Protein AF-A0A937NFL1-F1 (afdb_monomer_lite)

Secondary structure (DSSP, 8-state):
-EEE--TTS--EEEEEGGGHHHHHHHHHHHHHHIIIIIT-HHHHHHHHHHHHHHHHHHHTT-EETTEE----SHHHHTT--HHHHHHHHHTSTTTHHHHHHHHTT---EEEEEE-TTTB-GGGTTSGGGGS-GGGGSHHHHHHHHHHHHHHS-GGG---GGGEEEE-PPPP-HHHHHTT-EEE-SSSSPPEEHHHHS-HHHHHHHHHHHT--EEEEE-S-HHHHHHHHHHHHHHHHHTT-PBPTHHHHTTT-

Foldseek 3Di:
DDQDDDVPDDRADADAPVCLVVVVVVLVVVLVCCQPPVPDVLNQQLVLLLVLLVVVLQVVLQDQVNHRQPVPDPVSVVVDDPVSSLVSSCVDPPSVCSSVCVVVVVTWAFLFKQALVFFDPVCNVVSVVLQPVVCVPPVNQLVLLVQLQVQQPPVLHDDSSQKGKFFDDQPPSLVVQQRHWYDHDPPDDTDRSNVVDVSVVVSVCCRRPRGIITITGRDDPVSSNSSSVSSQVSCVVSVTHTDPVRRVVSVD

Structure (mmCIF, N/CA/C/O backbone):
data_AF-A0A937NFL1-F1
#
_entry.id   AF-A0A937NFL1-F1
#
loop_
_atom_site.group_PDB
_atom_site.id
_atom_site.type_symbol
_atom_site.label_atom_id
_atom_site.label_alt_id
_atom_site.label_comp_id
_atom_site.label_asym_id
_atom_site.label_entity_id
_atom_site.label_seq_id
_atom_site.pdbx_PDB_ins_code
_atom_site.Cartn_x
_atom_site.Cartn_y
_atom_site.Cartn_z
_atom_site.occupancy
_atom_site.B_iso_or_equiv
_atom_site.auth_seq_id
_atom_site.auth_comp_id
_atom_site.auth_asym_id
_atom_site.auth_atom_id
_atom_site.pdbx_PDB_model_num
ATOM 1 N N . MET A 1 1 ? 13.974 -18.083 -26.842 1.00 57.44 1 MET A N 1
ATOM 2 C CA . MET A 1 1 ? 14.921 -17.750 -25.758 1.00 57.44 1 MET A CA 1
ATOM 3 C C . MET A 1 1 ? 16.136 -18.632 -25.927 1.00 57.44 1 MET A C 1
ATOM 5 O O . MET A 1 1 ? 15.964 -19.808 -26.222 1.00 57.44 1 MET A O 1
ATOM 9 N N . SER A 1 2 ? 17.327 -18.068 -25.786 1.00 57.75 2 SER A N 1
ATOM 10 C CA . SER A 1 2 ? 18.598 -18.790 -25.857 1.00 57.75 2 SER A CA 1
ATOM 11 C C . SER A 1 2 ? 19.405 -18.433 -24.617 1.00 57.75 2 SER A C 1
ATOM 13 O O . SER A 1 2 ? 19.413 -17.274 -24.213 1.00 57.75 2 SER A O 1
ATOM 15 N N . ILE A 1 3 ? 20.066 -19.412 -24.007 1.00 62.19 3 ILE A N 1
ATOM 16 C CA . ILE A 1 3 ? 21.056 -19.135 -22.965 1.00 62.19 3 ILE A CA 1
ATOM 17 C C . ILE A 1 3 ? 22.355 -18.832 -23.706 1.00 62.19 3 ILE A C 1
ATOM 19 O O . ILE A 1 3 ? 22.928 -19.725 -24.327 1.00 62.19 3 ILE A O 1
ATOM 23 N N . LEU A 1 4 ? 22.770 -17.567 -23.707 1.00 60.69 4 LEU A N 1
ATOM 24 C CA . LEU A 1 4 ? 24.056 -17.153 -24.259 1.00 60.69 4 LEU A CA 1
ATOM 25 C C . LEU A 1 4 ? 25.011 -16.908 -23.095 1.00 60.69 4 LEU A C 1
ATOM 27 O O . LEU A 1 4 ? 24.766 -16.050 -22.251 1.00 60.69 4 LEU A O 1
ATOM 31 N N . SER A 1 5 ? 26.093 -17.678 -23.043 1.00 59.38 5 SER A N 1
ATOM 32 C CA . SER A 1 5 ? 27.194 -17.449 -22.111 1.00 59.38 5 SER A CA 1
ATOM 33 C C . SER A 1 5 ? 28.195 -16.490 -22.756 1.00 59.38 5 SER A C 1
ATOM 35 O O . SER A 1 5 ? 28.903 -16.882 -23.685 1.00 59.38 5 SER A O 1
ATOM 37 N N . TYR A 1 6 ? 28.255 -15.247 -22.276 1.00 64.69 6 TYR A N 1
ATOM 38 C CA . TYR A 1 6 ? 29.287 -14.286 -22.670 1.00 64.69 6 TYR A CA 1
ATOM 39 C C . TYR A 1 6 ? 30.463 -14.339 -21.678 1.00 64.69 6 TYR A C 1
ATOM 41 O O . TYR A 1 6 ? 30.229 -14.378 -20.467 1.00 64.69 6 TYR A O 1
ATOM 49 N N . PRO A 1 7 ? 31.728 -14.342 -22.140 1.00 58.03 7 PRO A N 1
ATOM 50 C CA . PRO A 1 7 ? 32.885 -14.293 -21.249 1.00 58.03 7 PRO A CA 1
ATOM 51 C C . PRO A 1 7 ? 32.825 -13.062 -20.333 1.00 58.03 7 PRO A C 1
ATOM 53 O O . PRO A 1 7 ? 32.674 -11.942 -20.809 1.00 58.03 7 PRO A O 1
ATOM 56 N N . GLY A 1 8 ? 32.931 -13.265 -19.017 1.00 66.19 8 GLY A N 1
ATOM 57 C CA . GLY A 1 8 ? 32.863 -12.183 -18.023 1.00 66.19 8 GLY A CA 1
ATOM 58 C C . GLY A 1 8 ? 31.450 -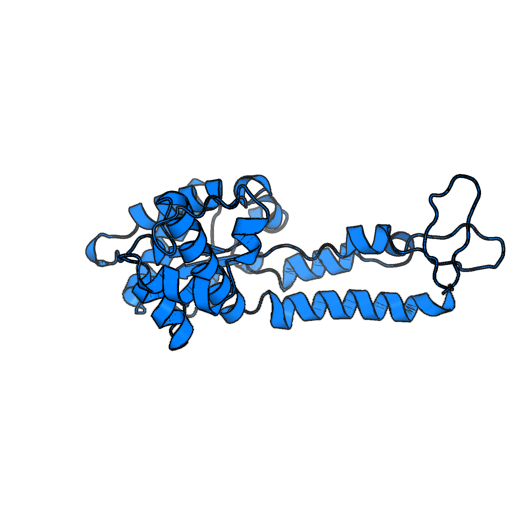11.789 -17.577 1.00 66.19 8 GLY A C 1
ATOM 59 O O . GLY A 1 8 ? 31.317 -10.979 -16.664 1.00 66.19 8 GLY A O 1
ATOM 60 N N . TRP A 1 9 ? 30.407 -12.392 -18.152 1.00 65.50 9 TRP A N 1
ATOM 61 C CA . TRP A 1 9 ? 29.025 -12.203 -17.719 1.00 65.50 9 TRP A CA 1
ATOM 62 C C . TRP A 1 9 ? 28.523 -13.423 -16.937 1.00 65.50 9 TRP A C 1
ATOM 64 O O . TRP A 1 9 ? 28.862 -14.559 -17.283 1.00 65.50 9 TRP A O 1
ATOM 74 N N . PRO A 1 10 ? 27.699 -13.232 -15.890 1.00 66.81 10 PRO A N 1
ATOM 75 C CA . PRO A 1 10 ? 26.973 -14.346 -15.295 1.00 66.81 10 PRO A CA 1
ATOM 76 C C . PRO A 1 10 ? 26.094 -15.012 -16.363 1.00 66.81 10 PRO A C 1
ATOM 78 O O . PRO A 1 10 ? 25.641 -14.355 -17.301 1.00 66.81 10 PRO A O 1
ATOM 81 N N . ASN A 1 11 ? 25.855 -16.321 -16.228 1.00 75.12 11 ASN A N 1
ATOM 82 C CA . ASN A 1 11 ? 24.947 -17.050 -17.114 1.00 75.12 11 ASN A CA 1
ATOM 83 C C . ASN A 1 11 ? 23.548 -16.423 -17.034 1.00 75.12 11 ASN A C 1
ATOM 85 O O . ASN A 1 11 ? 22.799 -16.685 -16.092 1.00 75.12 11 ASN A O 1
ATOM 89 N N . SER A 1 12 ? 23.215 -15.599 -18.024 1.00 76.81 12 SER A N 1
ATOM 90 C CA . SER A 1 12 ? 21.989 -14.807 -18.059 1.00 76.81 12 SER A CA 1
ATOM 91 C C . SER A 1 12 ? 21.084 -15.274 -19.191 1.00 76.81 12 SER A C 1
ATOM 93 O O . SER A 1 12 ? 21.532 -15.629 -20.283 1.00 76.81 12 SER A O 1
ATOM 95 N N . LEU A 1 13 ? 19.778 -15.271 -18.931 1.00 84.56 13 LEU A N 1
ATOM 96 C CA . LEU A 1 13 ? 18.776 -15.502 -19.963 1.00 84.56 13 LEU A CA 1
ATOM 97 C C . LEU A 1 13 ? 18.685 -14.253 -20.844 1.00 84.56 13 LEU A C 1
ATOM 99 O O . LEU A 1 13 ? 18.347 -13.179 -20.349 1.00 84.56 13 LEU A O 1
ATOM 103 N N . THR A 1 14 ? 18.949 -14.395 -22.142 1.00 88.50 14 THR A N 1
ATOM 104 C CA . THR A 1 14 ? 18.812 -13.296 -23.103 1.00 88.50 14 THR A CA 1
ATOM 105 C C . THR A 1 14 ? 17.631 -13.537 -24.039 1.00 88.50 14 THR A C 1
ATOM 107 O O . THR A 1 14 ? 17.311 -14.665 -24.443 1.00 88.50 14 THR A O 1
ATOM 110 N N . ALA A 1 15 ? 16.942 -12.452 -24.384 1.00 90.19 15 ALA A N 1
ATOM 111 C CA . ALA A 1 15 ? 15.932 -12.447 -25.433 1.00 90.19 15 ALA A CA 1
ATOM 112 C C . ALA A 1 15 ? 16.503 -11.804 -26.706 1.00 90.19 15 ALA A C 1
ATOM 114 O O . ALA A 1 15 ? 17.403 -10.974 -26.647 1.00 90.19 15 ALA A O 1
ATOM 115 N N . SER A 1 16 ? 16.003 -12.200 -27.878 1.00 91.25 16 SER A N 1
ATOM 116 C CA . SER A 1 16 ? 16.396 -11.556 -29.138 1.00 91.25 16 SER A CA 1
ATOM 117 C C . SER A 1 16 ? 15.917 -10.104 -29.159 1.00 91.25 16 SER A C 1
ATOM 119 O O . SER A 1 16 ? 14.848 -9.820 -28.626 1.00 91.25 16 SER A O 1
ATOM 121 N N . GLY A 1 17 ? 16.649 -9.199 -29.814 1.00 90.00 17 GLY A N 1
ATOM 122 C CA . GLY A 1 17 ? 16.281 -7.785 -29.941 1.00 90.00 17 GLY A CA 1
ATOM 123 C C . GLY A 1 17 ? 14.879 -7.551 -30.515 1.00 90.00 17 GLY A C 1
ATOM 124 O O . GLY A 1 17 ? 14.223 -6.582 -30.146 1.00 90.00 17 GLY A O 1
ATOM 125 N N . THR A 1 18 ? 14.351 -8.478 -31.322 1.00 92.00 18 THR A N 1
ATOM 126 C CA . THR A 1 18 ? 12.962 -8.422 -31.814 1.00 92.00 18 THR A CA 1
ATOM 127 C C . THR A 1 18 ? 11.916 -8.530 -30.698 1.00 92.00 18 THR A C 1
ATOM 129 O O . THR A 1 18 ? 10.755 -8.196 -30.913 1.00 92.00 18 THR A O 1
ATOM 132 N N . ALA A 1 19 ? 12.301 -8.989 -29.505 1.00 93.38 19 ALA A N 1
ATOM 133 C CA . ALA A 1 19 ? 11.431 -9.106 -28.341 1.00 93.38 19 ALA A CA 1
ATOM 134 C C . ALA A 1 19 ? 11.291 -7.803 -27.536 1.00 93.38 19 ALA A C 1
ATOM 136 O O . ALA A 1 19 ? 10.526 -7.793 -26.573 1.00 93.38 19 ALA A O 1
ATOM 137 N N . LEU A 1 20 ? 11.980 -6.715 -27.916 1.00 94.69 20 LEU A N 1
ATOM 138 C CA . LEU A 1 20 ? 11.948 -5.433 -27.199 1.00 94.69 20 LEU A CA 1
ATOM 139 C C . LEU A 1 20 ? 10.517 -4.964 -26.912 1.00 94.69 20 LEU A C 1
ATOM 141 O O . LEU A 1 20 ? 10.161 -4.746 -25.757 1.00 94.69 20 LEU A O 1
ATOM 145 N N . HIS A 1 21 ? 9.672 -4.904 -27.943 1.00 95.25 21 HIS A N 1
ATOM 146 C CA . HIS A 1 21 ? 8.285 -4.459 -27.799 1.00 95.25 21 HIS A CA 1
ATOM 147 C C . HIS A 1 21 ? 7.445 -5.379 -26.908 1.00 95.25 21 HIS A C 1
ATOM 149 O O . HIS A 1 21 ? 6.542 -4.917 -26.217 1.00 95.25 21 HIS A O 1
ATOM 155 N N . HIS A 1 22 ? 7.739 -6.680 -26.884 1.00 95.88 22 HIS A N 1
ATOM 156 C CA . HIS A 1 22 ? 7.036 -7.613 -26.007 1.00 95.88 22 HIS A CA 1
ATOM 157 C C . HIS A 1 22 ? 7.434 -7.415 -24.543 1.00 95.88 22 HIS A C 1
ATOM 159 O O . HIS A 1 22 ? 6.568 -7.424 -23.670 1.00 95.88 22 HIS A O 1
ATOM 165 N N . LEU A 1 23 ? 8.721 -7.193 -24.264 1.00 94.81 23 LEU A N 1
ATOM 166 C CA . LEU A 1 23 ? 9.181 -6.889 -22.908 1.00 94.81 23 LEU A CA 1
ATOM 167 C C . LEU A 1 23 ? 8.654 -5.530 -22.431 1.00 94.81 23 LEU A C 1
ATOM 169 O O . LEU A 1 23 ? 8.168 -5.426 -21.307 1.00 94.81 23 LEU A O 1
ATOM 173 N N . GLU A 1 24 ? 8.650 -4.520 -23.301 1.00 95.81 24 GLU A N 1
ATOM 174 C CA . GLU A 1 24 ? 8.003 -3.228 -23.051 1.00 95.81 24 GLU A CA 1
ATOM 175 C C . GLU A 1 24 ? 6.522 -3.402 -22.674 1.00 95.81 24 GLU A C 1
ATOM 177 O O . GLU A 1 24 ? 6.078 -2.910 -21.633 1.00 95.81 24 GLU A O 1
ATOM 182 N N . GLN A 1 25 ? 5.762 -4.169 -23.463 1.00 96.19 25 GLN A N 1
ATOM 183 C CA . GLN A 1 25 ? 4.356 -4.467 -23.175 1.00 96.19 25 GLN A CA 1
ATOM 184 C C . GLN A 1 25 ? 4.168 -5.162 -21.822 1.00 96.19 25 GLN A C 1
ATOM 186 O O . GLN A 1 25 ? 3.223 -4.838 -21.098 1.00 96.19 25 GLN A O 1
ATOM 191 N N . ILE A 1 26 ? 5.058 -6.086 -21.450 1.00 95.88 26 ILE A N 1
ATOM 192 C CA . ILE A 1 26 ? 5.024 -6.763 -20.147 1.00 95.88 26 ILE A CA 1
ATOM 193 C C . ILE A 1 26 ? 5.233 -5.755 -19.008 1.00 95.88 26 ILE A C 1
ATOM 195 O O . ILE A 1 26 ? 4.441 -5.742 -18.061 1.00 95.88 26 ILE A O 1
ATOM 199 N N . LEU A 1 27 ? 6.239 -4.879 -19.104 1.00 95.38 27 LEU A N 1
ATOM 200 C CA . LEU A 1 27 ? 6.515 -3.867 -18.076 1.00 95.38 27 LEU A CA 1
ATOM 201 C C . LEU A 1 27 ? 5.355 -2.872 -17.928 1.00 95.38 27 LEU A C 1
ATOM 203 O O . LEU A 1 27 ? 4.918 -2.589 -16.809 1.00 95.38 27 LEU A O 1
ATOM 207 N N . ILE A 1 28 ? 4.800 -2.387 -19.043 1.00 95.31 28 ILE A N 1
ATOM 208 C CA . ILE A 1 28 ? 3.639 -1.484 -19.032 1.00 95.31 28 ILE A CA 1
ATOM 209 C C . ILE A 1 28 ? 2.419 -2.186 -18.423 1.00 95.31 28 ILE A C 1
ATOM 211 O O . ILE A 1 28 ? 1.742 -1.619 -17.562 1.00 95.31 28 ILE A O 1
ATOM 215 N N . THR A 1 29 ? 2.157 -3.438 -18.808 1.00 96.94 29 THR A N 1
ATOM 216 C CA . THR A 1 29 ? 1.054 -4.237 -18.250 1.00 96.94 29 THR A CA 1
ATOM 217 C C . THR A 1 29 ? 1.214 -4.408 -16.744 1.00 96.94 29 THR A C 1
ATOM 219 O O . THR A 1 29 ? 0.249 -4.237 -15.998 1.00 96.94 29 THR A O 1
ATOM 222 N N . LYS A 1 30 ? 2.438 -4.657 -16.266 1.00 95.62 30 LYS A N 1
ATOM 223 C CA . LYS A 1 30 ? 2.728 -4.715 -14.833 1.00 95.62 30 LYS A CA 1
ATOM 224 C C . LYS A 1 30 ? 2.371 -3.401 -14.134 1.00 95.62 30 LYS A C 1
ATOM 226 O O . LYS A 1 30 ? 1.664 -3.430 -13.127 1.00 95.62 30 LYS A O 1
ATOM 231 N N . LEU A 1 31 ? 2.783 -2.248 -14.666 1.00 94.75 31 LEU A N 1
ATOM 232 C CA . LEU A 1 31 ? 2.413 -0.944 -14.095 1.00 94.75 31 LEU A CA 1
ATOM 233 C C . LEU A 1 31 ? 0.890 -0.744 -14.054 1.00 94.75 31 LEU A C 1
ATOM 235 O O . LEU A 1 31 ? 0.351 -0.261 -13.053 1.00 94.75 31 LEU A O 1
ATOM 239 N N . ILE A 1 32 ? 0.176 -1.166 -15.101 1.00 95.81 32 ILE A N 1
ATOM 240 C CA . ILE A 1 32 ? -1.290 -1.116 -15.149 1.00 95.81 32 ILE A CA 1
ATOM 241 C C . ILE A 1 32 ? -1.905 -1.994 -14.052 1.00 95.81 32 ILE A C 1
ATOM 243 O O . ILE A 1 32 ? -2.805 -1.522 -13.348 1.00 95.81 32 ILE A O 1
ATOM 247 N N . LEU A 1 33 ? -1.414 -3.220 -13.839 1.00 96.88 33 LEU A N 1
ATOM 248 C CA . LEU A 1 33 ? -1.887 -4.113 -12.770 1.00 96.88 33 LEU A CA 1
ATOM 249 C C . LEU A 1 33 ? -1.737 -3.481 -11.384 1.00 96.88 33 LEU A C 1
ATOM 251 O O . LEU A 1 33 ? -2.660 -3.553 -10.570 1.00 96.88 33 LEU A O 1
ATOM 255 N N . PHE A 1 34 ? -0.625 -2.785 -11.136 1.00 95.00 34 PHE A N 1
ATOM 256 C CA . PHE A 1 34 ? -0.440 -2.037 -9.894 1.00 95.00 34 PHE A CA 1
ATOM 257 C C . PHE A 1 34 ? -1.519 -0.972 -9.697 1.00 95.00 34 PHE A C 1
ATOM 259 O O . PHE A 1 34 ? -2.123 -0.907 -8.629 1.00 95.00 34 PHE A O 1
ATOM 266 N N . THR A 1 35 ? -1.824 -0.179 -10.727 1.00 92.88 35 THR A N 1
ATOM 267 C CA . THR A 1 35 ? -2.851 0.872 -10.612 1.00 92.88 35 THR A CA 1
ATOM 268 C C . THR A 1 35 ? -4.277 0.342 -10.475 1.00 92.88 35 THR A C 1
ATOM 270 O O . THR A 1 35 ? -5.092 0.956 -9.788 1.00 92.88 35 THR A O 1
ATOM 273 N N . SER A 1 36 ? -4.594 -0.754 -11.164 1.00 94.75 36 SER A N 1
ATOM 274 C CA . SER A 1 36 ? -5.972 -1.219 -11.358 1.00 94.75 36 SER A CA 1
ATOM 275 C C . SER A 1 36 ? -6.390 -2.276 -10.344 1.00 94.75 36 SER A C 1
ATOM 277 O O . SER A 1 36 ? -7.539 -2.275 -9.906 1.00 94.75 36 SER A O 1
ATOM 279 N N . VAL A 1 37 ? -5.456 -3.141 -9.943 1.00 96.12 37 VAL A N 1
ATOM 280 C CA . VAL A 1 37 ? -5.721 -4.285 -9.068 1.00 96.12 37 VAL A CA 1
ATOM 281 C C . VAL A 1 37 ? -5.005 -4.110 -7.736 1.00 96.12 37 VAL A C 1
ATOM 283 O O . VAL A 1 37 ? -5.663 -3.956 -6.707 1.00 96.12 37 VAL A O 1
ATOM 286 N N . TYR A 1 38 ? -3.669 -4.080 -7.730 1.00 95.62 38 TYR A N 1
ATOM 287 C CA . TYR A 1 38 ? -2.910 -4.198 -6.479 1.00 95.62 38 TYR A CA 1
ATOM 288 C C . TYR A 1 38 ? -3.081 -2.992 -5.554 1.00 95.62 38 TYR A C 1
ATOM 290 O O . TYR A 1 38 ? -3.163 -3.148 -4.337 1.00 95.62 38 TYR A O 1
ATOM 298 N N . HIS A 1 39 ? -3.175 -1.781 -6.106 1.00 95.75 39 HIS A N 1
ATOM 299 C CA . HIS A 1 39 ? -3.394 -0.558 -5.327 1.00 95.75 39 HIS A CA 1
ATOM 300 C C . HIS A 1 39 ? -4.854 -0.116 -5.307 1.00 95.75 39 HIS A C 1
ATOM 302 O O . HIS A 1 39 ? -5.173 1.004 -4.896 1.00 95.75 39 HIS A O 1
ATOM 308 N N . HIS A 1 40 ? -5.776 -0.992 -5.707 1.00 96.25 40 HIS A N 1
ATOM 309 C CA . HIS A 1 40 ? -7.185 -0.703 -5.546 1.00 96.25 40 HIS A CA 1
ATOM 310 C C . HIS A 1 40 ? -7.517 -0.584 -4.053 1.00 96.25 40 HIS A C 1
ATOM 312 O O . HIS A 1 40 ? -7.292 -1.498 -3.265 1.00 96.25 40 HIS A O 1
ATOM 318 N N . HIS A 1 41 ? -8.105 0.538 -3.651 1.00 94.62 41 HIS A N 1
ATOM 319 C CA . HIS A 1 41 ? -8.353 0.862 -2.243 1.00 94.62 41 HIS A CA 1
ATOM 320 C C . HIS A 1 41 ? -9.088 -0.213 -1.425 1.00 94.62 41 HIS A C 1
ATOM 322 O O . HIS A 1 41 ? -8.837 -0.323 -0.233 1.00 94.62 41 HIS A O 1
ATOM 328 N N . LYS A 1 42 ? -9.984 -1.008 -2.030 1.00 95.44 42 LYS A N 1
ATOM 329 C CA . LYS A 1 42 ? -10.647 -2.129 -1.329 1.00 95.44 42 LYS A CA 1
ATOM 330 C C . LYS A 1 42 ? -9.696 -3.303 -1.080 1.00 95.44 42 LYS A C 1
ATOM 332 O O . LYS A 1 42 ? -9.770 -3.926 -0.027 1.00 95.44 42 LYS A O 1
ATOM 337 N N . VAL A 1 43 ? -8.792 -3.571 -2.025 1.00 96.75 43 VAL A N 1
ATOM 338 C CA . VAL A 1 43 ? -7.726 -4.570 -1.862 1.00 96.75 43 VAL A CA 1
ATOM 339 C C . VAL A 1 43 ? -6.794 -4.103 -0.750 1.00 96.75 43 VAL A C 1
ATOM 341 O O . VAL A 1 43 ? -6.587 -4.835 0.210 1.00 96.75 43 VAL A O 1
ATOM 344 N N . ARG A 1 44 ? -6.361 -2.836 -0.797 1.00 96.12 44 ARG A N 1
ATOM 345 C CA . ARG A 1 44 ? -5.527 -2.224 0.248 1.00 96.12 44 ARG A CA 1
ATOM 346 C C . ARG A 1 44 ? -6.185 -2.228 1.628 1.00 96.12 44 ARG A C 1
ATOM 348 O O . ARG A 1 44 ? -5.527 -2.572 2.597 1.00 96.12 44 ARG A O 1
ATOM 355 N N . ALA A 1 45 ? -7.477 -1.909 1.728 1.00 95.94 45 ALA A N 1
ATOM 356 C CA . ALA A 1 45 ? -8.213 -1.964 2.995 1.00 95.94 45 ALA A CA 1
ATOM 357 C C . ALA A 1 45 ? -8.295 -3.391 3.565 1.00 95.94 45 ALA A C 1
ATOM 359 O O . ALA A 1 45 ? -8.187 -3.580 4.774 1.00 95.94 45 ALA A O 1
ATOM 360 N N . THR A 1 46 ? -8.464 -4.393 2.697 1.00 96.06 46 THR A N 1
ATOM 361 C CA . THR A 1 46 ? -8.484 -5.808 3.099 1.00 96.06 46 THR A CA 1
ATOM 362 C C . THR A 1 46 ? -7.100 -6.258 3.560 1.00 96.06 46 THR A C 1
ATOM 364 O O . THR A 1 46 ? -6.970 -6.839 4.631 1.00 96.06 46 THR A O 1
ATOM 367 N N . GLU A 1 47 ? -6.053 -5.932 2.798 1.00 95.44 47 GLU A N 1
ATOM 368 C CA . GLU A 1 47 ? -4.661 -6.216 3.162 1.00 95.44 47 GLU A CA 1
ATOM 369 C C . GLU A 1 47 ? -4.273 -5.534 4.478 1.00 95.44 47 GLU A C 1
ATOM 371 O O . GLU A 1 47 ? -3.654 -6.160 5.333 1.00 95.44 47 GLU A O 1
ATOM 376 N N . ALA A 1 48 ? -4.692 -4.282 4.678 1.00 94.00 48 ALA A N 1
ATOM 377 C CA . ALA A 1 48 ? -4.522 -3.547 5.925 1.00 94.00 48 ALA A CA 1
ATOM 378 C C . ALA A 1 48 ? -5.170 -4.283 7.109 1.00 94.00 48 ALA A C 1
ATOM 380 O O . ALA A 1 48 ? -4.511 -4.481 8.127 1.00 94.00 48 ALA A O 1
ATOM 381 N N . ALA A 1 49 ? -6.415 -4.748 6.965 1.00 94.44 49 ALA A N 1
ATOM 382 C CA . ALA A 1 49 ? -7.102 -5.513 8.007 1.00 94.44 49 ALA A CA 1
ATOM 383 C C . ALA A 1 49 ? -6.398 -6.850 8.309 1.00 94.44 49 ALA A C 1
ATOM 385 O O . ALA A 1 49 ? -6.136 -7.156 9.472 1.00 94.44 49 ALA A O 1
ATOM 386 N N . VAL A 1 50 ? -6.019 -7.615 7.277 1.00 94.94 50 VAL A N 1
ATOM 387 C CA . VAL A 1 50 ? -5.275 -8.882 7.429 1.00 94.94 50 VAL A CA 1
ATOM 388 C C . VAL A 1 50 ? -3.925 -8.651 8.109 1.00 94.94 50 VAL A C 1
ATOM 390 O O . VAL A 1 50 ? -3.555 -9.388 9.024 1.00 94.94 50 VAL A O 1
ATOM 393 N N . ARG A 1 51 ? -3.201 -7.597 7.719 1.00 92.50 51 ARG A N 1
ATOM 394 C CA . ARG A 1 51 ? -1.937 -7.199 8.346 1.00 92.50 51 ARG A CA 1
ATOM 395 C C . ARG A 1 51 ? -2.132 -6.875 9.823 1.00 92.50 51 ARG A C 1
ATOM 397 O O . ARG A 1 51 ? -1.320 -7.302 10.643 1.00 92.50 51 ARG A O 1
ATOM 404 N N . THR A 1 52 ? -3.190 -6.148 10.175 1.00 92.19 52 THR A N 1
ATOM 405 C CA . THR A 1 52 ? -3.497 -5.825 11.572 1.00 92.19 52 THR A CA 1
ATOM 406 C C . THR A 1 52 ? -3.787 -7.079 12.388 1.00 92.19 52 THR A C 1
ATOM 408 O O . THR A 1 52 ? -3.176 -7.247 13.444 1.00 92.19 52 THR A O 1
ATOM 411 N N . ILE A 1 53 ? -4.620 -7.990 11.869 1.00 92.19 53 ILE A N 1
ATOM 412 C CA . ILE A 1 53 ? -4.897 -9.299 12.482 1.00 92.19 53 ILE A CA 1
ATOM 413 C C . ILE A 1 53 ? -3.587 -10.053 12.733 1.00 92.19 53 ILE A C 1
ATOM 415 O O . ILE A 1 53 ? -3.297 -10.434 13.865 1.00 92.19 53 ILE A O 1
ATOM 419 N N . TYR A 1 54 ? -2.757 -10.215 11.698 1.00 89.62 54 TYR A N 1
ATOM 420 C CA . TYR A 1 54 ? -1.489 -10.936 11.801 1.00 89.62 54 TYR A CA 1
ATOM 421 C C . TYR A 1 54 ? -0.566 -10.334 12.864 1.00 89.62 54 TYR A C 1
ATOM 423 O O . TYR A 1 54 ? -0.038 -11.043 13.720 1.00 89.62 54 TYR A O 1
ATOM 431 N N . MET A 1 55 ? -0.385 -9.014 12.836 1.00 86.81 55 MET A N 1
ATOM 432 C CA . MET A 1 55 ? 0.485 -8.331 13.788 1.00 86.81 55 MET A CA 1
ATOM 433 C C . MET A 1 55 ? -0.038 -8.454 15.223 1.00 86.81 55 MET A C 1
ATOM 435 O O . MET A 1 55 ? 0.755 -8.656 16.140 1.00 86.81 55 MET A O 1
ATOM 439 N N . ARG A 1 56 ? -1.359 -8.401 15.423 1.00 86.38 56 ARG A N 1
ATOM 440 C CA . ARG A 1 56 ? -1.977 -8.579 16.740 1.00 86.38 56 ARG A CA 1
ATOM 441 C C . ARG A 1 56 ? -1.790 -9.998 17.279 1.00 86.38 56 ARG A C 1
ATOM 443 O O . ARG A 1 56 ? -1.418 -10.160 18.442 1.00 86.38 56 ARG A O 1
ATOM 450 N N . LEU A 1 57 ? -1.975 -11.007 16.426 1.00 85.38 57 LEU A N 1
ATOM 451 C CA . LEU A 1 57 ? -1.715 -12.411 16.760 1.00 85.38 57 LEU A CA 1
ATOM 452 C C . LEU A 1 57 ? -0.238 -12.642 17.115 1.00 85.38 57 LEU A C 1
ATOM 454 O O . LEU A 1 57 ? 0.061 -13.329 18.095 1.00 85.38 57 LEU A O 1
ATOM 458 N N . LYS A 1 58 ? 0.683 -12.021 16.366 1.00 83.06 58 LYS A N 1
ATOM 459 C CA . LYS A 1 58 ? 2.128 -12.081 16.623 1.00 83.06 58 LYS A CA 1
ATOM 460 C C . LYS A 1 58 ? 2.503 -11.462 17.973 1.00 83.06 58 LYS A C 1
ATOM 462 O O . LYS A 1 58 ? 3.272 -12.059 18.721 1.00 83.06 58 LYS A O 1
ATOM 467 N N . GLU A 1 59 ? 1.963 -10.289 18.305 1.00 82.12 59 GLU A N 1
ATOM 468 C CA . GLU A 1 59 ? 2.263 -9.581 19.562 1.00 82.12 59 GLU A CA 1
ATOM 469 C C . GLU A 1 59 ? 1.804 -10.340 20.805 1.00 82.12 59 GLU A C 1
ATOM 471 O O . GLU A 1 59 ? 2.512 -10.370 21.809 1.00 82.12 59 GLU A O 1
ATOM 476 N N . ARG A 1 60 ? 0.634 -10.979 20.739 1.00 76.75 60 ARG A N 1
ATOM 477 C CA . ARG A 1 60 ? 0.076 -11.735 21.867 1.00 76.75 60 ARG A CA 1
ATOM 478 C C . ARG A 1 60 ? 0.612 -13.163 21.974 1.00 76.75 60 ARG A C 1
ATOM 480 O O . ARG A 1 60 ? 0.202 -13.883 22.879 1.00 76.75 60 ARG A O 1
ATOM 487 N N . ARG A 1 61 ? 1.518 -13.576 21.072 1.00 68.00 61 ARG A N 1
ATOM 488 C CA . ARG A 1 61 ? 1.944 -14.977 20.900 1.00 68.00 61 ARG A CA 1
ATOM 489 C C . ARG A 1 61 ? 0.736 -15.913 20.878 1.00 68.00 61 ARG A C 1
ATOM 491 O O . ARG A 1 61 ? 0.699 -16.898 21.618 1.00 68.00 61 ARG A O 1
ATOM 498 N N . GLY A 1 62 ? -0.275 -15.559 20.080 1.00 60.41 62 GLY A N 1
ATOM 499 C CA . GLY A 1 62 ? -1.528 -16.303 20.045 1.00 60.41 62 GLY A CA 1
ATOM 500 C C . GLY A 1 62 ? -1.267 -17.802 19.863 1.00 60.41 62 GLY A C 1
ATOM 501 O O . GLY A 1 62 ? -0.296 -18.218 19.220 1.00 60.41 62 GLY A O 1
ATOM 502 N N . THR A 1 63 ? -2.121 -18.628 20.457 1.00 59.50 63 THR A N 1
ATOM 503 C CA . THR A 1 63 ? -1.963 -20.080 20.357 1.00 59.50 63 THR A CA 1
ATOM 504 C C . THR A 1 63 ? -2.916 -20.639 19.312 1.00 59.50 63 THR A C 1
ATOM 506 O O . THR A 1 63 ? -4.122 -20.441 19.406 1.00 59.50 63 THR A O 1
ATOM 509 N N . LEU A 1 64 ? -2.393 -21.369 18.326 1.00 59.62 64 LEU A N 1
ATOM 510 C CA . LEU A 1 64 ? -3.214 -22.195 17.442 1.00 59.62 64 LEU A CA 1
ATOM 511 C C . LEU A 1 64 ? -3.196 -23.617 17.995 1.00 59.62 64 LEU A C 1
ATOM 513 O O . LEU A 1 64 ? -2.155 -24.286 17.979 1.00 59.62 64 LEU A O 1
ATOM 517 N N . LYS A 1 65 ? -4.348 -24.095 18.481 1.00 59.72 65 LYS A N 1
ATOM 518 C CA . LYS A 1 65 ? -4.471 -25.416 19.127 1.00 59.72 65 LYS A CA 1
ATOM 519 C C . LYS A 1 65 ? -3.458 -25.598 20.272 1.00 59.72 65 LYS A C 1
ATOM 521 O O . LYS A 1 65 ? -2.725 -26.585 20.299 1.00 59.72 65 LYS A O 1
ATOM 526 N N . HIS A 1 66 ? -3.381 -24.626 21.184 1.00 62.47 66 HIS A N 1
ATOM 527 C CA . HIS A 1 66 ? -2.510 -24.651 22.373 1.00 62.47 66 HIS A CA 1
ATOM 528 C C . HIS A 1 66 ? -0.993 -24.615 22.110 1.00 62.47 66 HIS A C 1
ATOM 530 O O . HIS A 1 66 ? -0.214 -24.795 23.044 1.00 62.47 66 HIS A O 1
ATOM 536 N N . LYS A 1 67 ? -0.546 -24.359 20.872 1.00 66.25 67 LYS A N 1
ATOM 537 C CA . LYS A 1 67 ? 0.865 -24.071 20.577 1.00 66.25 67 LYS A CA 1
ATOM 538 C C . LYS A 1 67 ? 1.025 -22.626 20.104 1.00 66.25 67 LYS A C 1
ATOM 540 O O . LYS A 1 67 ? 0.282 -22.233 19.201 1.00 66.25 67 LYS A O 1
ATOM 545 N N . PRO A 1 68 ? 1.965 -21.852 20.674 1.00 69.44 68 PRO A N 1
ATOM 546 C CA . PRO A 1 68 ? 2.287 -20.528 20.159 1.00 69.44 68 PRO A CA 1
ATOM 547 C C . PRO A 1 68 ? 2.826 -20.665 18.733 1.00 69.44 68 PRO A C 1
ATOM 549 O O . PRO A 1 68 ? 3.633 -21.551 18.447 1.00 69.44 68 PRO A O 1
ATOM 552 N N . LEU A 1 69 ? 2.341 -19.820 17.828 1.00 69.50 69 LEU A N 1
ATOM 553 C CA . LEU A 1 69 ? 2.867 -19.723 16.469 1.00 69.50 69 LEU A CA 1
ATOM 554 C C . LEU A 1 69 ? 3.943 -18.650 16.436 1.00 69.50 69 LEU A C 1
ATOM 556 O O . LEU A 1 69 ? 3.653 -17.457 16.402 1.00 69.50 69 LEU A O 1
ATOM 560 N N . GLU A 1 70 ? 5.194 -19.091 16.467 1.00 73.69 70 GLU A N 1
ATOM 561 C CA . GLU A 1 70 ? 6.351 -18.192 16.464 1.00 73.69 70 GLU A CA 1
ATOM 562 C C . GLU A 1 70 ? 6.900 -17.960 15.050 1.00 73.69 70 GLU A C 1
ATOM 564 O O . GLU A 1 70 ? 7.720 -17.065 14.857 1.00 73.69 70 GLU A O 1
ATOM 569 N N . PHE A 1 71 ? 6.436 -18.741 14.059 1.00 79.56 71 PHE A N 1
ATOM 570 C CA . PHE A 1 71 ? 6.973 -18.772 12.690 1.00 79.56 71 PHE A CA 1
ATOM 571 C C . PHE A 1 71 ? 8.499 -18.958 12.662 1.00 79.56 71 PHE A C 1
ATOM 573 O O . PHE A 1 71 ? 9.180 -18.516 11.737 1.00 79.56 71 PHE A O 1
ATOM 580 N N . ALA A 1 72 ? 9.040 -19.607 13.695 1.00 83.38 72 ALA A N 1
ATOM 581 C CA . ALA A 1 72 ? 10.469 -19.834 13.856 1.00 83.38 72 ALA A CA 1
ATOM 582 C C . ALA A 1 72 ? 10.934 -21.053 13.048 1.00 83.38 72 ALA A C 1
ATOM 584 O O . ALA A 1 72 ? 12.105 -21.150 12.685 1.00 83.38 72 ALA A O 1
ATOM 585 N N . GLN A 1 73 ? 10.020 -21.987 12.758 1.00 87.00 73 GLN A N 1
ATOM 586 C CA . GLN A 1 73 ? 10.310 -23.220 12.033 1.00 87.00 73 GLN A CA 1
ATOM 587 C C . GLN A 1 73 ? 9.470 -23.333 10.763 1.00 87.00 73 GLN A C 1
ATOM 589 O O . GLN A 1 73 ? 8.311 -22.928 10.721 1.00 87.00 73 GLN A O 1
ATOM 594 N N . PHE A 1 74 ? 10.022 -23.975 9.733 1.00 89.31 74 PHE A N 1
ATOM 595 C CA . PHE A 1 74 ? 9.305 -24.251 8.483 1.00 89.31 74 PHE A CA 1
ATOM 596 C C . PHE A 1 74 ? 7.978 -25.000 8.707 1.00 89.31 74 PHE A C 1
ATOM 598 O O . PHE A 1 74 ? 6.975 -24.730 8.050 1.00 89.31 74 PHE A O 1
ATOM 605 N N . THR A 1 75 ? 7.942 -25.900 9.690 1.00 89.50 75 THR A N 1
ATOM 606 C CA . THR A 1 75 ? 6.732 -26.639 10.070 1.00 89.50 75 THR A CA 1
ATOM 607 C C . THR A 1 75 ? 5.605 -25.743 10.572 1.00 89.50 75 THR A C 1
ATOM 609 O O . THR A 1 75 ? 4.446 -26.121 10.437 1.00 89.50 75 THR A O 1
ATOM 612 N N . ASP A 1 76 ? 5.906 -24.567 11.126 1.00 82.88 76 ASP A N 1
ATOM 613 C CA . ASP A 1 76 ? 4.884 -23.610 11.553 1.00 82.88 76 ASP A CA 1
ATOM 614 C C . ASP A 1 76 ? 4.160 -23.006 10.347 1.00 82.88 76 ASP A C 1
ATOM 616 O O . ASP A 1 76 ? 2.933 -22.908 10.351 1.00 82.88 76 ASP A O 1
ATOM 620 N N . PHE A 1 77 ? 4.904 -22.694 9.281 1.00 85.94 77 PHE A N 1
ATOM 621 C CA . PHE A 1 77 ? 4.340 -22.177 8.033 1.00 85.94 77 PHE A CA 1
ATOM 622 C C . PHE A 1 77 ? 3.397 -23.186 7.378 1.00 85.94 77 PHE A C 1
ATOM 624 O O . PHE A 1 77 ? 2.299 -22.821 6.973 1.00 85.94 77 PHE A O 1
ATOM 631 N N . LEU A 1 78 ? 3.769 -24.470 7.348 1.00 89.44 78 LEU A N 1
ATOM 632 C CA . LEU A 1 78 ? 2.924 -25.527 6.774 1.00 89.44 78 LEU A CA 1
ATOM 633 C C . LEU A 1 78 ? 1.612 -25.758 7.540 1.00 89.44 78 LEU A C 1
ATOM 635 O O . LEU A 1 78 ? 0.694 -26.409 7.037 1.00 89.44 78 LEU A O 1
ATOM 639 N N . ARG A 1 79 ? 1.515 -25.279 8.784 1.00 85.00 79 ARG A N 1
ATOM 640 C CA . ARG A 1 79 ? 0.308 -25.436 9.602 1.00 85.00 79 ARG A CA 1
ATOM 641 C C . ARG A 1 79 ? -0.736 -24.367 9.319 1.00 85.00 79 ARG A C 1
ATOM 643 O O . ARG A 1 79 ? -1.872 -24.563 9.758 1.00 85.00 79 ARG A O 1
ATOM 650 N N . ILE A 1 80 ? -0.385 -23.304 8.602 1.00 87.31 80 ILE A N 1
ATOM 651 C CA . ILE A 1 80 ? -1.283 -22.198 8.296 1.00 87.31 80 ILE A CA 1
ATOM 652 C C . ILE A 1 80 ? -1.701 -22.238 6.831 1.00 87.31 80 ILE A C 1
ATOM 654 O O . ILE A 1 80 ? -0.888 -22.331 5.921 1.00 87.31 80 ILE A O 1
ATOM 658 N N . ASP A 1 81 ? -3.006 -22.125 6.647 1.00 91.81 81 ASP A N 1
ATOM 659 C CA . ASP A 1 81 ? -3.677 -21.777 5.406 1.00 91.81 81 ASP A CA 1
ATOM 660 C C . ASP A 1 81 ? -4.680 -20.658 5.734 1.00 91.81 81 ASP A C 1
ATOM 662 O O . ASP A 1 81 ? -4.882 -20.329 6.910 1.00 91.81 81 ASP A O 1
ATOM 666 N N . ASP A 1 82 ? -5.314 -20.074 4.720 1.00 91.81 82 ASP A N 1
ATOM 667 C CA . ASP A 1 82 ? -6.250 -18.961 4.911 1.00 91.81 82 ASP A CA 1
ATOM 668 C C . ASP A 1 82 ? -7.391 -19.326 5.874 1.00 91.81 82 ASP A C 1
ATOM 670 O O . ASP A 1 82 ? -7.744 -18.544 6.755 1.00 91.81 82 ASP A O 1
ATOM 674 N N . SER A 1 83 ? -7.932 -20.545 5.767 1.00 92.12 83 SER A N 1
ATOM 675 C CA . SER A 1 83 ? -9.050 -20.992 6.608 1.00 92.12 83 SER A CA 1
ATOM 676 C C . SER A 1 83 ? -8.641 -21.089 8.076 1.00 92.12 83 SER A C 1
ATOM 678 O O . SER A 1 83 ? -9.351 -20.617 8.963 1.00 92.12 83 SER A O 1
ATOM 680 N N . ARG A 1 84 ? -7.467 -21.665 8.349 1.00 89.56 84 ARG A N 1
ATOM 681 C CA . ARG A 1 84 ? -6.912 -21.777 9.702 1.00 89.56 84 ARG A CA 1
ATOM 682 C C . ARG A 1 84 ? -6.499 -20.425 10.258 1.00 89.56 84 ARG A C 1
ATOM 684 O O . ARG A 1 84 ? -6.659 -20.211 11.454 1.00 89.56 84 ARG A O 1
ATOM 691 N N . PHE A 1 85 ? -5.978 -19.534 9.417 1.00 89.44 85 PHE A N 1
ATOM 692 C CA . PHE A 1 85 ? -5.629 -18.174 9.813 1.00 89.44 85 PHE A CA 1
ATOM 693 C C . PHE A 1 85 ? -6.864 -17.412 10.302 1.00 89.44 85 PHE A C 1
ATOM 695 O O . PHE A 1 85 ? -6.843 -16.871 11.406 1.00 89.44 85 PHE A O 1
ATOM 702 N N . PHE A 1 86 ? -7.956 -17.424 9.534 1.00 90.12 86 PHE A N 1
ATOM 703 C CA . PHE A 1 86 ? -9.183 -16.735 9.936 1.00 90.12 86 PHE A CA 1
ATOM 704 C C . PHE A 1 86 ? -9.861 -17.399 11.137 1.00 90.12 86 PHE A C 1
ATOM 706 O O . PHE A 1 86 ? -10.216 -16.695 12.076 1.00 90.12 86 PHE A O 1
ATOM 713 N N . ALA A 1 87 ? -9.936 -18.733 11.185 1.00 88.50 87 ALA A N 1
ATOM 714 C CA . ALA A 1 87 ? -10.480 -19.442 12.348 1.00 88.50 87 ALA A CA 1
ATOM 715 C C . ALA A 1 87 ? -9.696 -19.149 13.640 1.00 88.50 87 ALA A C 1
ATOM 717 O O . ALA A 1 87 ? -10.263 -19.115 14.729 1.00 88.50 87 ALA A O 1
ATOM 718 N N . TRP A 1 88 ? -8.382 -18.940 13.534 1.00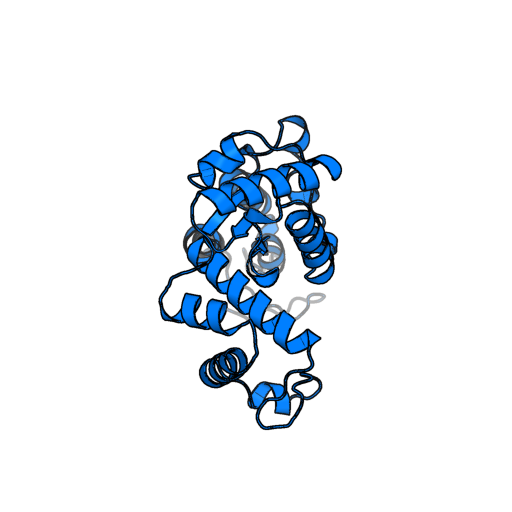 83.88 88 TRP A N 1
ATOM 719 C CA . TRP A 1 88 ? -7.550 -18.540 14.664 1.00 83.88 88 TRP A CA 1
ATOM 720 C C . TRP A 1 88 ? -7.804 -17.094 15.083 1.00 83.88 88 TRP A C 1
ATOM 722 O O . TRP A 1 88 ? -7.946 -16.815 16.270 1.00 83.88 88 TRP A O 1
ATOM 732 N N . ALA A 1 89 ? -7.895 -16.187 14.113 1.00 86.31 89 ALA A N 1
ATOM 733 C CA . ALA A 1 89 ? -8.185 -14.784 14.363 1.00 86.31 89 ALA A CA 1
ATOM 734 C C . ALA A 1 89 ? -9.561 -14.570 15.020 1.00 86.31 89 ALA A C 1
ATOM 736 O O . ALA A 1 89 ? -9.687 -13.698 15.873 1.00 86.31 89 ALA A O 1
ATOM 737 N N . GLU A 1 90 ? -10.570 -15.377 14.677 1.00 87.31 90 GLU A N 1
ATOM 738 C CA . GLU A 1 90 ? -11.904 -15.329 15.301 1.00 87.31 90 GLU A CA 1
ATOM 739 C C . GLU A 1 90 ? -11.894 -15.711 16.784 1.00 87.31 90 GLU A C 1
ATOM 741 O O . GLU A 1 90 ? -12.711 -15.212 17.550 1.00 87.31 90 GLU A O 1
ATOM 746 N N . GLN A 1 91 ? -10.962 -16.568 17.211 1.00 85.69 91 GLN A N 1
ATOM 747 C CA . GLN A 1 91 ? -10.838 -16.980 18.614 1.00 85.69 91 GLN A CA 1
ATOM 748 C C . GLN A 1 91 ? -10.170 -15.909 19.488 1.00 85.69 91 GLN A C 1
ATOM 750 O O . GLN A 1 91 ? -10.192 -16.015 20.715 1.00 85.69 91 GLN A O 1
ATOM 755 N N . GLU A 1 92 ? -9.559 -14.892 18.879 1.00 83.31 92 GLU A N 1
ATOM 756 C CA . GLU A 1 92 ? -8.813 -13.857 19.583 1.00 83.31 92 GLU A CA 1
ATOM 757 C C . GLU A 1 92 ? -9.704 -12.648 19.911 1.00 83.31 92 GLU A C 1
ATOM 759 O O . GLU A 1 92 ? -10.228 -11.958 19.029 1.00 83.31 92 GLU A O 1
ATOM 764 N N . ASN A 1 93 ? -9.814 -12.331 21.205 1.00 81.88 93 ASN A N 1
ATOM 765 C CA . ASN A 1 93 ? -10.603 -11.197 21.688 1.00 81.88 93 ASN A CA 1
ATOM 766 C C . ASN A 1 93 ? -10.150 -9.872 21.048 1.00 81.88 93 ASN A C 1
ATOM 768 O O . ASN A 1 93 ? -9.013 -9.422 21.253 1.00 81.88 93 ASN A O 1
ATOM 772 N N . GLY A 1 94 ? -11.080 -9.224 20.343 1.00 83.25 94 GLY A N 1
ATOM 773 C CA . GLY A 1 94 ? -10.890 -7.935 19.669 1.00 83.25 94 GLY A CA 1
ATOM 774 C C . GLY A 1 94 ? -10.570 -8.027 18.172 1.00 83.25 94 GLY A C 1
ATOM 775 O O . GLY A 1 94 ? -10.609 -7.004 17.497 1.00 83.25 94 GLY A O 1
ATOM 776 N N . LEU A 1 95 ? -10.299 -9.219 17.624 1.00 89.44 95 LEU A N 1
ATOM 777 C CA . LEU A 1 95 ? -10.068 -9.402 16.181 1.00 89.44 95 LEU A CA 1
ATOM 778 C C . LEU A 1 95 ? -11.301 -9.889 15.417 1.00 89.44 95 LEU A C 1
ATOM 780 O O . LEU A 1 95 ? -11.374 -9.688 14.204 1.00 89.44 95 LEU A O 1
ATOM 784 N N . GLU A 1 96 ? -12.291 -10.449 16.118 1.00 90.00 96 GLU A N 1
ATOM 785 C CA . GLU A 1 96 ? -13.554 -10.935 15.546 1.00 90.00 96 GLU A CA 1
ATOM 786 C C . GLU A 1 96 ? -14.188 -9.907 14.598 1.00 90.00 96 GLU A C 1
ATOM 788 O O . GLU A 1 96 ? -14.555 -10.228 13.470 1.00 90.00 96 GLU A O 1
ATOM 793 N N . LYS A 1 97 ? -14.225 -8.635 15.004 1.00 90.88 97 LYS A N 1
ATOM 794 C CA . LYS A 1 97 ? -14.768 -7.539 14.197 1.00 90.88 97 LYS A CA 1
ATOM 795 C C . LYS A 1 97 ? -14.061 -7.378 12.847 1.00 90.88 97 LYS A C 1
ATOM 797 O O . LYS A 1 97 ? -14.727 -7.145 11.839 1.00 90.88 97 LYS A O 1
ATOM 802 N N . LEU A 1 98 ? -12.731 -7.494 12.809 1.00 92.44 98 LEU A N 1
ATOM 803 C CA . LEU A 1 98 ? -11.960 -7.396 11.568 1.00 92.44 98 LEU A CA 1
ATOM 804 C C . LEU A 1 98 ? -12.192 -8.622 10.681 1.00 92.44 98 LEU A C 1
ATOM 806 O O . LEU A 1 98 ? -12.380 -8.461 9.475 1.00 92.44 98 LEU A O 1
ATOM 810 N N . VAL A 1 99 ? -12.240 -9.826 11.264 1.00 93.81 99 VAL A N 1
ATOM 811 C CA . VAL A 1 99 ? -12.503 -11.062 10.509 1.00 93.81 99 VAL A CA 1
ATOM 812 C C . VAL A 1 99 ? -13.912 -11.052 9.920 1.00 93.81 99 VAL A C 1
ATOM 814 O O . VAL A 1 99 ? -14.073 -11.188 8.708 1.00 93.81 99 VAL A O 1
ATOM 817 N N . LEU A 1 100 ? -14.929 -10.778 10.740 1.00 92.62 100 LEU A N 1
ATOM 818 C CA . LEU A 1 100 ? -16.310 -10.629 10.283 1.00 92.62 100 LEU A CA 1
ATOM 819 C C . LEU A 1 100 ? -16.455 -9.480 9.282 1.00 92.62 100 LEU A C 1
ATOM 821 O O . LEU A 1 100 ? -17.252 -9.580 8.350 1.00 92.62 100 LEU A O 1
ATOM 825 N N . GLY A 1 101 ? -15.686 -8.399 9.437 1.00 92.62 101 GLY A N 1
ATOM 826 C CA . GLY A 1 101 ? -15.625 -7.300 8.477 1.00 92.62 101 GLY A CA 1
ATOM 827 C C . GLY A 1 101 ? -15.142 -7.756 7.100 1.00 92.62 101 GLY A C 1
ATOM 828 O O . GLY A 1 101 ? -15.747 -7.405 6.089 1.00 92.62 101 GLY A O 1
ATOM 829 N N . ILE A 1 102 ? -14.107 -8.596 7.042 1.00 94.25 102 ILE A N 1
ATOM 830 C CA . ILE A 1 102 ? -13.623 -9.188 5.789 1.00 94.25 102 ILE A CA 1
ATOM 831 C C . ILE A 1 102 ? -14.680 -10.137 5.205 1.00 94.25 102 ILE A C 1
ATOM 833 O O . ILE A 1 102 ? -15.083 -9.954 4.052 1.00 94.25 102 ILE A O 1
ATOM 837 N N . SER A 1 103 ? -15.187 -11.084 6.001 1.00 93.38 103 SER A N 1
ATOM 838 C CA . SER A 1 103 ? -16.174 -12.089 5.570 1.00 93.38 103 SER A CA 1
ATOM 839 C C . SER A 1 103 ? -17.466 -11.457 5.040 1.00 93.38 103 SER A C 1
ATOM 841 O O . SER A 1 103 ? -17.971 -11.849 3.988 1.00 93.38 103 SER A O 1
ATOM 843 N N . ASN A 1 104 ? -17.957 -10.409 5.706 1.00 94.38 104 ASN A N 1
ATOM 844 C CA . ASN A 1 104 ? -19.171 -9.684 5.319 1.00 94.38 104 ASN A CA 1
ATOM 845 C C . ASN A 1 104 ? -18.907 -8.509 4.365 1.00 94.38 104 ASN A C 1
ATOM 847 O O . ASN A 1 104 ? -19.813 -7.723 4.084 1.00 94.38 104 ASN A O 1
ATOM 851 N N . ARG A 1 105 ? -17.670 -8.351 3.872 1.00 93.06 105 ARG A N 1
ATOM 852 C CA . ARG A 1 105 ? -17.240 -7.233 3.010 1.00 93.06 105 ARG A CA 1
ATOM 853 C C . ARG A 1 105 ? -17.493 -5.840 3.610 1.00 93.06 105 ARG A C 1
ATOM 855 O O . ARG A 1 105 ? -17.552 -4.848 2.879 1.00 93.06 105 ARG A O 1
ATOM 862 N N . ASN A 1 106 ? -17.596 -5.746 4.932 1.00 93.56 106 ASN A N 1
ATOM 863 C CA . ASN A 1 106 ? -17.624 -4.501 5.690 1.00 93.56 106 ASN A CA 1
ATOM 864 C C . ASN A 1 106 ? -16.192 -4.089 6.067 1.00 93.56 106 ASN A C 1
ATOM 866 O O . ASN A 1 106 ? -15.751 -4.233 7.206 1.00 93.56 106 ASN A O 1
ATOM 870 N N . LEU A 1 107 ? -15.447 -3.638 5.058 1.00 93.69 107 LEU A N 1
ATOM 871 C CA . LEU A 1 107 ? -14.030 -3.297 5.173 1.00 93.69 107 LEU A CA 1
ATOM 872 C C . LEU A 1 107 ? -13.809 -1.926 5.823 1.00 93.69 107 LEU A C 1
ATOM 874 O O . LEU A 1 107 ? -14.685 -1.056 5.808 1.00 93.69 107 LEU A O 1
ATOM 878 N N . LEU A 1 108 ? -12.576 -1.699 6.287 1.00 95.19 108 LEU A N 1
ATOM 879 C CA . LEU A 1 108 ? -12.113 -0.374 6.685 1.00 95.19 108 LEU A CA 1
ATOM 880 C C . LEU A 1 108 ? -12.341 0.645 5.560 1.00 95.19 108 LEU A C 1
ATOM 882 O O . LEU A 1 108 ? -12.111 0.372 4.377 1.00 95.19 108 LEU A O 1
ATOM 886 N N . LYS A 1 109 ? -12.766 1.853 5.930 1.00 95.81 109 LYS A N 1
ATOM 887 C CA . LYS A 1 109 ? -13.050 2.926 4.974 1.00 95.81 109 LYS A CA 1
ATOM 888 C C . LYS A 1 109 ? -11.940 3.963 5.016 1.00 95.81 109 LYS A C 1
ATOM 890 O O . LYS A 1 109 ? -11.398 4.266 6.073 1.00 95.81 109 LYS A O 1
ATOM 895 N N . ARG A 1 110 ? -11.604 4.537 3.857 1.00 96.31 110 ARG A N 1
ATOM 896 C CA . ARG A 1 110 ? -10.614 5.622 3.770 1.00 96.31 110 ARG A CA 1
ATOM 897 C C . ARG A 1 110 ? -11.112 6.816 4.578 1.00 96.31 110 ARG A C 1
ATOM 899 O O . ARG A 1 110 ? -12.223 7.276 4.330 1.00 96.31 110 ARG A O 1
ATOM 906 N N . CYS A 1 111 ? -10.321 7.335 5.501 1.00 96.06 111 CYS A N 1
ATOM 907 C CA . CYS A 1 111 ? -10.563 8.645 6.105 1.00 96.06 111 CYS A CA 1
ATOM 908 C C . CYS A 1 111 ? -9.644 9.710 5.497 1.00 96.06 111 CYS A C 1
ATOM 910 O O . CYS A 1 111 ? -10.029 10.867 5.412 1.00 96.06 111 CYS A O 1
ATOM 912 N N . LEU A 1 112 ? -8.478 9.326 4.978 1.00 96.75 112 LEU A N 1
ATOM 913 C CA . LEU A 1 112 ? -7.545 10.263 4.362 1.00 96.75 112 LEU A CA 1
ATOM 914 C C . LEU A 1 112 ? -6.836 9.620 3.171 1.00 96.75 112 LEU A C 1
ATOM 916 O O . LEU A 1 112 ? -6.481 8.438 3.215 1.00 96.75 112 LEU A O 1
ATOM 920 N N . VAL A 1 113 ? -6.622 10.390 2.102 1.00 97.00 113 VAL A N 1
ATOM 921 C CA . VAL A 1 113 ? -5.841 9.951 0.938 1.00 97.00 113 VAL A CA 1
ATOM 922 C C . VAL A 1 113 ? -4.614 10.836 0.761 1.00 97.00 113 VAL A C 1
ATOM 924 O O . VAL A 1 113 ? -4.702 12.029 0.461 1.00 97.00 113 VAL A O 1
ATOM 927 N N . LEU A 1 114 ? -3.447 10.216 0.896 1.00 95.25 114 LEU A N 1
ATOM 928 C CA . LEU A 1 114 ? -2.142 10.838 0.738 1.00 95.25 114 LEU A CA 1
ATOM 929 C C . LEU A 1 114 ? -1.654 10.624 -0.693 1.00 95.25 114 LEU A C 1
ATOM 931 O O . LEU A 1 114 ? -1.524 9.499 -1.177 1.00 95.25 114 LEU A O 1
ATOM 935 N N . CYS A 1 115 ? -1.404 11.718 -1.394 1.00 94.12 115 CYS A N 1
ATOM 936 C CA . CYS A 1 115 ? -0.936 11.722 -2.767 1.00 94.12 115 CYS A CA 1
ATOM 937 C C . CYS A 1 115 ? -0.227 13.036 -3.065 1.00 94.12 115 CYS A C 1
ATOM 939 O O . CYS A 1 115 ? -0.386 14.019 -2.341 1.00 94.12 115 CYS A O 1
ATOM 941 N N . ARG A 1 116 ? 0.492 13.096 -4.187 1.00 93.56 116 ARG A N 1
ATOM 942 C CA . ARG A 1 116 ? 1.186 14.320 -4.604 1.00 93.56 116 ARG A CA 1
ATOM 943 C C . ARG A 1 116 ? 0.264 15.546 -4.638 1.00 93.56 116 ARG A C 1
ATOM 945 O O . ARG A 1 116 ? 0.692 16.647 -4.318 1.00 93.56 116 ARG A O 1
ATOM 952 N N . GLN A 1 117 ? -0.997 15.377 -5.028 1.00 93.88 117 GLN A N 1
ATOM 953 C CA . GLN A 1 117 ? -1.951 16.487 -5.105 1.00 93.88 117 GLN A CA 1
ATOM 954 C C . GLN A 1 117 ? -2.494 16.904 -3.736 1.00 93.88 117 GLN A C 1
ATOM 956 O O . GLN A 1 117 ? -2.917 18.047 -3.591 1.00 93.88 117 GLN A O 1
ATOM 961 N N . SER A 1 118 ? -2.468 16.008 -2.747 1.00 94.88 118 SER A N 1
ATOM 962 C CA . SER A 1 118 ? -3.024 16.253 -1.420 1.00 94.88 118 SER A CA 1
ATOM 963 C C . SER A 1 118 ? -2.018 16.780 -0.401 1.00 94.88 118 SER A C 1
ATOM 965 O O . SER A 1 118 ? -2.417 17.131 0.703 1.00 94.88 118 SER A O 1
ATOM 967 N N . VAL A 1 119 ? -0.746 16.929 -0.782 1.00 93.69 119 VAL A N 1
ATOM 968 C CA . VAL A 1 119 ? 0.280 17.624 0.009 1.00 93.69 119 VAL A CA 1
ATOM 969 C C . VAL A 1 119 ? 0.507 19.057 -0.484 1.00 93.69 119 VAL A C 1
ATOM 971 O O . VAL A 1 119 ? 0.332 19.374 -1.670 1.00 93.69 119 VAL A O 1
ATOM 974 N N . HIS A 1 120 ? 0.929 19.935 0.429 1.00 93.56 120 HIS A N 1
ATOM 975 C CA . HIS A 1 120 ? 1.293 21.317 0.115 1.00 93.56 120 HIS A CA 1
ATOM 976 C C . HIS A 1 120 ? 2.383 21.388 -0.974 1.00 93.56 120 HIS A C 1
ATOM 978 O O . HIS A 1 120 ? 3.260 20.525 -1.042 1.00 93.56 120 HIS A O 1
ATOM 984 N N . ALA A 1 121 ? 2.342 22.429 -1.820 1.00 90.06 121 ALA A N 1
ATOM 985 C CA . ALA A 1 121 ? 3.168 22.558 -3.030 1.00 90.06 121 ALA A CA 1
ATOM 986 C C . ALA A 1 121 ? 4.669 22.334 -2.778 1.00 90.06 121 ALA A C 1
ATOM 988 O O . ALA A 1 121 ? 5.318 21.622 -3.544 1.00 90.06 121 ALA A O 1
ATOM 989 N N . TYR A 1 122 ? 5.165 22.867 -1.659 1.00 87.50 122 TYR A N 1
ATOM 990 C CA . TYR A 1 122 ? 6.541 22.713 -1.182 1.00 87.50 122 TYR A CA 1
ATOM 991 C C . TYR A 1 122 ? 7.014 21.246 -1.114 1.00 87.50 122 TYR A C 1
ATOM 993 O O . TYR A 1 122 ? 8.155 20.954 -1.451 1.00 87.50 122 TYR A O 1
ATOM 1001 N N . TYR A 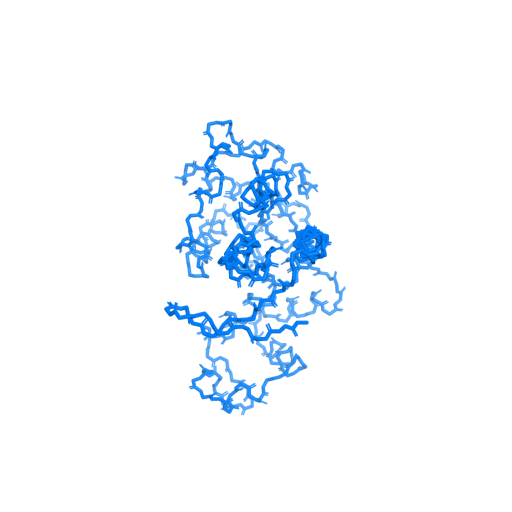1 123 ? 6.136 20.301 -0.761 1.00 85.62 123 TYR A N 1
ATOM 1002 C CA . TYR A 1 123 ? 6.506 18.891 -0.581 1.00 85.62 123 TYR A CA 1
ATOM 1003 C C . TYR A 1 123 ? 6.272 18.016 -1.820 1.00 85.62 123 TYR A C 1
ATOM 1005 O O . TYR A 1 123 ? 6.652 16.847 -1.841 1.00 85.62 123 TYR A O 1
ATOM 1013 N N . ARG A 1 124 ? 5.658 18.548 -2.885 1.00 86.31 124 ARG A N 1
ATOM 1014 C CA . ARG A 1 124 ? 5.204 17.741 -4.036 1.00 86.31 124 ARG A CA 1
ATOM 1015 C C . ARG A 1 124 ? 6.325 17.054 -4.807 1.00 86.31 124 ARG A C 1
ATOM 1017 O O . ARG A 1 124 ? 6.062 16.040 -5.451 1.00 86.31 124 ARG A O 1
ATOM 1024 N N . GLN A 1 125 ? 7.524 17.629 -4.816 1.00 81.69 125 GLN A N 1
ATOM 1025 C CA . GLN A 1 125 ? 8.682 17.051 -5.508 1.00 81.69 125 GLN A CA 1
ATOM 1026 C C . GLN A 1 125 ? 9.267 15.869 -4.731 1.00 81.69 125 GLN A C 1
ATOM 1028 O O . GLN A 1 125 ? 9.682 14.887 -5.332 1.00 81.69 125 GLN A O 1
ATOM 1033 N N . ASN A 1 126 ? 9.194 15.925 -3.401 1.00 82.56 126 ASN A N 1
ATOM 1034 C CA . ASN A 1 126 ? 9.759 14.926 -2.501 1.00 82.56 126 ASN A CA 1
ATOM 1035 C C . ASN A 1 126 ? 8.699 14.012 -1.889 1.00 82.56 126 ASN A C 1
ATOM 1037 O O . ASN A 1 126 ? 8.997 13.327 -0.921 1.00 82.56 126 ASN A O 1
ATOM 1041 N N . PHE A 1 127 ? 7.477 13.976 -2.435 1.00 83.25 127 PHE A N 1
ATOM 1042 C CA . PHE A 1 127 ? 6.342 13.273 -1.828 1.00 83.25 127 PHE A CA 1
ATOM 1043 C C . PHE A 1 127 ? 6.661 11.817 -1.447 1.00 83.25 127 PHE A C 1
ATOM 1045 O O . PHE A 1 127 ? 6.282 11.361 -0.373 1.00 83.25 127 PHE A O 1
ATOM 1052 N N . LEU A 1 128 ? 7.408 11.100 -2.290 1.00 74.50 128 LEU A N 1
ATOM 1053 C CA . LEU A 1 128 ? 7.824 9.728 -1.986 1.00 74.50 128 LEU A CA 1
ATOM 1054 C C . LEU A 1 128 ? 8.841 9.661 -0.848 1.00 74.50 128 LEU A C 1
ATOM 1056 O O . LEU A 1 128 ? 8.781 8.763 -0.017 1.00 74.50 128 LEU A O 1
ATOM 1060 N N . ASN A 1 129 ? 9.742 10.630 -0.785 1.00 78.06 129 ASN A N 1
ATOM 1061 C CA . ASN A 1 129 ? 10.786 10.701 0.228 1.00 78.06 129 ASN A CA 1
ATOM 1062 C C . ASN A 1 129 ? 10.259 11.238 1.568 1.00 78.06 129 AS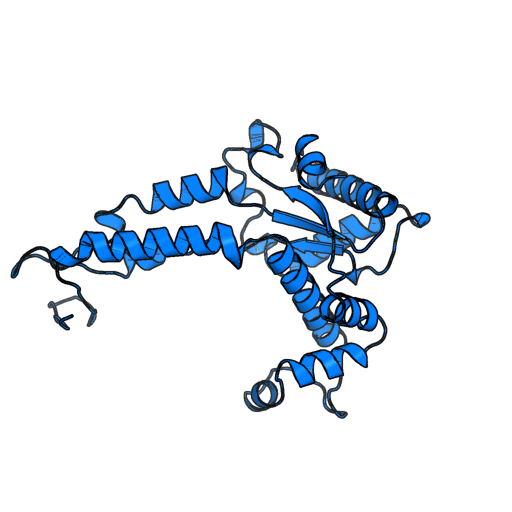N A C 1
ATOM 1064 O O . ASN A 1 129 ? 10.978 11.173 2.555 1.00 78.06 129 ASN A O 1
ATOM 1068 N N . MET A 1 130 ? 9.011 11.730 1.625 1.00 74.56 130 MET A N 1
ATOM 1069 C CA . MET A 1 130 ? 8.374 12.170 2.877 1.00 74.56 130 MET A CA 1
ATOM 1070 C C . MET A 1 130 ? 8.177 11.029 3.875 1.00 74.56 130 MET A C 1
ATOM 1072 O O . MET A 1 130 ? 8.069 11.287 5.063 1.00 74.56 130 MET A O 1
ATOM 1076 N N . PHE A 1 131 ? 8.116 9.791 3.384 1.00 71.31 131 PHE A N 1
ATOM 1077 C CA . PHE A 1 131 ? 8.080 8.589 4.206 1.00 71.31 131 PHE A CA 1
ATOM 1078 C C . PHE A 1 131 ? 9.224 7.699 3.729 1.00 71.31 131 PHE A C 1
ATOM 1080 O O . PHE A 1 131 ? 9.024 6.940 2.767 1.00 71.31 131 PHE A O 1
ATOM 1087 N N . PRO A 1 132 ? 10.436 7.838 4.294 1.00 65.94 132 PRO A N 1
ATOM 1088 C CA . PRO A 1 132 ? 11.564 7.011 3.897 1.00 65.94 132 PRO A CA 1
ATOM 1089 C C . PRO A 1 132 ? 11.220 5.527 4.094 1.00 65.94 132 PRO A C 1
ATOM 1091 O O . PRO A 1 132 ? 10.382 5.197 4.935 1.00 65.94 132 PRO A O 1
ATOM 1094 N N . PRO A 1 133 ? 11.844 4.603 3.342 1.00 68.81 133 PRO A N 1
ATOM 1095 C CA . PRO A 1 133 ? 11.562 3.172 3.463 1.00 68.81 133 PRO A CA 1
ATOM 1096 C C . PRO A 1 133 ? 11.634 2.643 4.903 1.00 68.81 133 PRO A C 1
ATOM 1098 O O . PRO A 1 133 ? 10.841 1.779 5.262 1.00 68.81 133 PRO A O 1
ATOM 1101 N N . SER A 1 134 ? 12.522 3.205 5.731 1.00 62.34 134 SER A N 1
ATOM 1102 C CA . SER A 1 134 ? 12.635 2.901 7.162 1.00 62.34 134 SER A CA 1
ATOM 1103 C C . SER A 1 134 ? 11.377 3.248 7.960 1.00 62.34 134 SER A C 1
ATOM 1105 O O . SER A 1 134 ? 11.010 2.498 8.847 1.00 62.34 134 SER A O 1
ATOM 1107 N N . GLU A 1 135 ? 10.685 4.341 7.628 1.00 62.94 135 GLU A N 1
ATOM 1108 C CA . GLU A 1 135 ? 9.424 4.740 8.274 1.00 62.94 135 GLU A CA 1
ATOM 1109 C C . GLU A 1 135 ? 8.201 4.019 7.693 1.00 62.94 135 GLU A C 1
ATOM 1111 O O . GLU A 1 135 ? 7.109 4.093 8.253 1.00 62.94 135 GLU A O 1
ATOM 1116 N N . ARG A 1 136 ? 8.372 3.311 6.570 1.00 67.12 136 ARG A N 1
ATOM 1117 C CA . ARG A 1 136 ? 7.354 2.420 5.995 1.00 67.12 136 ARG A CA 1
ATOM 1118 C C . ARG A 1 136 ? 7.451 0.996 6.534 1.00 67.12 136 ARG A C 1
ATOM 1120 O O . ARG A 1 136 ? 6.701 0.124 6.086 1.00 67.12 136 ARG A O 1
ATOM 1127 N N . ASP A 1 137 ? 8.377 0.740 7.454 1.00 77.94 137 ASP A N 1
ATOM 1128 C CA . ASP A 1 137 ? 8.412 -0.521 8.172 1.00 77.94 137 ASP A CA 1
ATOM 1129 C C . ASP A 1 137 ? 7.161 -0.660 9.065 1.00 77.94 137 ASP A C 1
ATOM 1131 O O . ASP A 1 137 ? 6.482 0.304 9.426 1.00 77.94 137 ASP A O 1
ATOM 1135 N N . SER A 1 138 ? 6.788 -1.897 9.392 1.00 73.44 138 SER A N 1
ATOM 1136 C CA . SER A 1 138 ? 5.549 -2.131 10.148 1.00 73.44 138 SER A CA 1
ATOM 1137 C C . SER A 1 138 ? 5.614 -1.583 11.581 1.00 73.44 138 SER A C 1
ATOM 1139 O O . SER A 1 138 ? 4.572 -1.296 12.161 1.00 73.44 138 SER A O 1
ATOM 1141 N N . SER A 1 139 ? 6.811 -1.425 12.150 1.00 79.25 139 SER A N 1
ATOM 1142 C CA . SER A 1 139 ? 7.041 -0.878 13.493 1.00 79.25 139 SER A CA 1
ATOM 1143 C C . SER A 1 139 ? 6.830 0.634 13.563 1.00 79.25 139 SER A C 1
ATOM 1145 O O . SER A 1 139 ? 6.097 1.103 14.432 1.00 79.25 139 SER A O 1
ATOM 1147 N N . SER A 1 140 ? 7.426 1.396 12.647 1.00 84.25 140 SER A N 1
ATOM 1148 C CA . SER A 1 140 ? 7.312 2.859 12.608 1.00 84.25 140 SER A CA 1
ATOM 1149 C C . SER A 1 140 ? 5.915 3.288 12.187 1.00 84.25 140 SER A C 1
ATOM 1151 O O . SER A 1 140 ? 5.360 4.225 12.753 1.00 84.25 140 SER A O 1
ATOM 1153 N N . LEU A 1 141 ? 5.283 2.569 11.254 1.00 87.56 141 LEU A N 1
ATOM 1154 C CA . LEU A 1 141 ? 3.885 2.845 10.926 1.00 87.56 141 LEU A CA 1
ATOM 1155 C C . LEU A 1 141 ? 2.973 2.631 12.138 1.00 87.56 141 LEU A C 1
ATOM 1157 O O . LEU A 1 141 ? 2.075 3.438 12.358 1.00 87.56 141 LEU A O 1
ATOM 1161 N N . ARG A 1 142 ? 3.237 1.615 12.972 1.00 88.25 142 ARG A N 1
ATOM 1162 C CA . ARG A 1 142 ? 2.457 1.374 14.193 1.00 88.25 142 ARG A CA 1
ATOM 1163 C C . ARG A 1 142 ? 2.583 2.485 15.229 1.00 88.25 142 ARG A C 1
ATOM 1165 O O . ARG A 1 142 ? 1.591 2.763 15.902 1.00 88.25 142 ARG A O 1
ATOM 1172 N N . SER A 1 143 ? 3.754 3.109 15.367 1.00 91.06 143 SER A N 1
ATOM 1173 C CA . SER A 1 143 ? 3.915 4.244 16.285 1.00 91.06 143 SER A CA 1
ATOM 1174 C C . SER A 1 143 ? 3.161 5.475 15.785 1.00 91.06 143 SER A C 1
ATOM 1176 O O . SER A 1 143 ? 2.459 6.112 16.566 1.00 91.06 143 SER A O 1
ATOM 1178 N N . ILE A 1 144 ? 3.194 5.748 14.477 1.00 93.38 144 ILE A N 1
ATOM 1179 C CA . ILE A 1 144 ? 2.401 6.827 13.871 1.00 93.38 144 ILE A CA 1
ATOM 1180 C C . ILE A 1 144 ? 0.901 6.541 14.019 1.00 93.38 144 ILE A C 1
ATOM 1182 O O . ILE A 1 144 ? 0.148 7.422 14.419 1.00 93.38 144 ILE A O 1
ATOM 1186 N N . GLU A 1 145 ? 0.450 5.316 13.739 1.00 95.12 145 GLU A N 1
ATOM 1187 C CA . GLU A 1 145 ? -0.941 4.901 13.973 1.00 95.12 145 GLU A CA 1
ATOM 1188 C C . GLU A 1 145 ? -1.357 5.126 15.429 1.00 95.12 145 GLU A C 1
ATOM 1190 O O . GLU A 1 145 ? -2.454 5.619 15.677 1.00 95.12 145 GLU A O 1
ATOM 1195 N N . GLN A 1 146 ? -0.483 4.809 16.388 1.00 95.12 146 GLN A N 1
ATOM 1196 C CA . GLN A 1 146 ? -0.753 5.028 17.806 1.00 95.12 146 GLN A CA 1
ATOM 1197 C C . GLN A 1 146 ? -0.911 6.520 18.125 1.00 95.12 146 GLN A C 1
ATOM 1199 O O . GLN A 1 146 ? -1.903 6.905 18.734 1.00 95.12 146 GLN A O 1
ATOM 1204 N N . GLU A 1 147 ? -0.001 7.369 17.642 1.00 96.81 147 GLU A N 1
ATOM 1205 C CA . GLU A 1 147 ? -0.092 8.827 17.813 1.00 96.81 147 GLU A CA 1
ATOM 1206 C C . GLU A 1 147 ? -1.385 9.401 17.222 1.00 96.81 147 GLU A C 1
ATOM 1208 O O . GLU A 1 147 ? -2.014 10.281 17.820 1.00 96.81 147 GLU A O 1
ATOM 1213 N N . ILE A 1 148 ? -1.790 8.909 16.046 1.00 97.38 148 ILE A N 1
ATOM 1214 C CA . ILE A 1 148 ? -3.049 9.306 15.408 1.00 97.38 148 ILE A CA 1
ATOM 1215 C C . ILE A 1 148 ? -4.217 8.873 16.285 1.00 97.38 148 ILE A C 1
ATOM 1217 O O . ILE A 1 148 ? -5.067 9.703 16.592 1.00 97.38 148 ILE A O 1
ATOM 1221 N N . TYR A 1 149 ? -4.251 7.610 16.708 1.00 97.44 149 TYR A N 1
ATOM 1222 C CA . TYR A 1 149 ? -5.323 7.063 17.533 1.00 97.44 149 TYR A CA 1
ATOM 1223 C C . TYR A 1 149 ? -5.483 7.825 18.857 1.00 97.44 149 TYR A C 1
ATOM 1225 O O . TYR A 1 149 ? -6.596 8.220 19.210 1.00 97.44 149 TYR A O 1
ATOM 1233 N N . ASP A 1 150 ? -4.376 8.119 19.541 1.00 97.81 150 ASP A N 1
ATOM 1234 C CA . ASP A 1 150 ? -4.366 8.867 20.804 1.00 97.81 150 ASP A CA 1
ATOM 1235 C C . ASP A 1 150 ? -4.833 10.321 20.634 1.00 97.81 150 ASP A C 1
ATOM 1237 O O . ASP A 1 150 ? -5.342 10.927 21.577 1.00 97.81 150 ASP A O 1
ATOM 1241 N N . SER A 1 151 ? -4.707 10.869 19.421 1.00 97.88 151 SER A N 1
ATOM 1242 C CA . SER A 1 151 ? -5.189 12.209 19.070 1.00 97.88 151 SER A CA 1
ATOM 1243 C C . SER A 1 151 ? -6.679 12.237 18.685 1.00 97.88 151 SER A C 1
ATOM 1245 O O . SER A 1 151 ? -7.259 13.317 18.571 1.00 97.88 151 SER A O 1
ATOM 1247 N N . ILE A 1 152 ? -7.334 11.084 18.492 1.00 97.56 152 ILE A N 1
ATOM 1248 C CA . ILE A 1 152 ? -8.782 11.021 18.233 1.00 97.56 152 ILE A CA 1
ATOM 1249 C C . ILE A 1 152 ? -9.539 11.342 19.536 1.00 97.56 152 ILE A C 1
ATOM 1251 O O . ILE A 1 152 ? -9.239 10.748 20.572 1.00 97.56 152 ILE A O 1
ATOM 1255 N N . PRO A 1 153 ? -10.562 12.221 19.530 1.00 96.75 153 PRO A N 1
ATOM 1256 C CA . PRO A 1 153 ? -11.346 12.480 20.735 1.00 96.75 153 PRO A CA 1
ATOM 1257 C C . PRO A 1 153 ? -12.028 11.203 21.251 1.00 96.75 153 PRO A C 1
ATOM 1259 O O . PRO A 1 153 ? -12.583 10.431 20.470 1.00 96.75 153 PRO A O 1
ATOM 1262 N N . LYS A 1 154 ? -12.035 10.996 22.576 1.00 95.69 154 LYS A N 1
ATOM 1263 C CA . LYS A 1 154 ? -12.469 9.736 23.222 1.00 95.69 154 LYS A CA 1
ATOM 1264 C C . LYS A 1 154 ? -13.858 9.240 22.804 1.00 95.69 154 LYS A C 1
ATOM 1266 O O . LYS A 1 154 ? -14.079 8.040 22.731 1.00 95.69 154 LYS A O 1
ATOM 1271 N N . ASN A 1 155 ? -14.795 10.140 22.509 1.00 94.69 155 ASN A N 1
ATOM 1272 C CA . ASN A 1 155 ? -16.149 9.789 22.064 1.00 94.69 155 ASN A CA 1
ATOM 1273 C C . ASN A 1 155 ? -16.207 9.258 20.616 1.00 94.69 155 ASN A C 1
ATOM 1275 O O . ASN A 1 155 ? -17.213 8.673 20.220 1.00 94.69 155 ASN A O 1
ATOM 1279 N N . PHE A 1 156 ? -15.148 9.465 19.831 1.00 95.12 156 PHE A N 1
ATOM 1280 C CA . PHE A 1 156 ? -14.991 8.947 18.471 1.00 95.12 156 PHE A CA 1
ATOM 1281 C C . PHE A 1 156 ? -13.971 7.802 18.380 1.00 95.12 156 PHE A C 1
ATOM 1283 O O . PHE A 1 156 ? -13.817 7.235 17.299 1.00 95.12 156 PHE A O 1
ATOM 1290 N N . GLN A 1 157 ? -13.294 7.446 19.477 1.00 94.25 157 GLN A N 1
ATOM 1291 C CA . GLN A 1 157 ? -12.395 6.295 19.511 1.00 94.25 157 GLN A CA 1
ATOM 1292 C C . GLN A 1 157 ? -13.185 4.976 19.452 1.00 94.25 157 GLN A C 1
ATOM 1294 O O . GLN A 1 157 ? -14.306 4.856 19.953 1.00 94.25 157 GLN A O 1
ATOM 1299 N N . THR A 1 158 ? -12.590 3.988 18.794 1.00 92.12 158 THR A N 1
ATOM 1300 C CA . THR A 1 158 ? -13.051 2.593 18.718 1.00 92.12 158 THR A CA 1
ATOM 1301 C C . THR A 1 158 ? -11.923 1.677 19.185 1.00 92.12 158 THR A C 1
ATOM 1303 O O . THR A 1 158 ? -11.213 2.0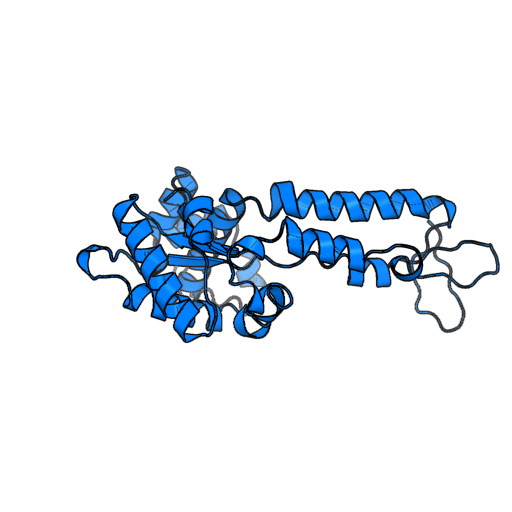58 20.105 1.00 92.12 158 THR A O 1
ATOM 1306 N N . ASP A 1 159 ? -11.717 0.500 18.596 1.00 91.94 159 ASP A N 1
ATOM 1307 C CA . ASP A 1 159 ? -10.506 -0.266 18.867 1.00 91.94 159 ASP A CA 1
ATOM 1308 C C . ASP A 1 159 ? -9.315 0.352 18.127 1.00 91.94 159 ASP A C 1
ATOM 1310 O O . ASP A 1 159 ? -9.434 0.810 16.990 1.00 91.94 159 ASP A O 1
ATOM 1314 N N . ARG A 1 160 ? -8.131 0.330 18.747 1.00 92.31 160 ARG A N 1
ATOM 1315 C CA . ARG A 1 160 ? -6.886 0.808 18.116 1.00 92.31 160 ARG A CA 1
ATOM 1316 C C . ARG A 1 160 ? -6.618 0.123 16.776 1.00 92.31 160 ARG A C 1
ATOM 1318 O O . ARG A 1 160 ? -6.158 0.758 15.834 1.00 92.31 160 ARG A O 1
ATOM 1325 N N . ASP A 1 161 ? -6.942 -1.163 16.692 1.00 92.62 161 ASP A N 1
ATOM 1326 C CA . ASP A 1 161 ? -6.749 -1.996 15.504 1.00 92.62 161 ASP A CA 1
ATOM 1327 C C . ASP A 1 161 ? -7.726 -1.655 14.354 1.00 92.62 161 ASP A C 1
ATOM 1329 O O . ASP A 1 161 ? -7.556 -2.127 13.230 1.00 92.62 161 ASP A O 1
ATOM 1333 N N . ASP A 1 162 ? -8.707 -0.774 14.587 1.00 93.75 162 ASP A N 1
ATOM 1334 C CA . ASP A 1 162 ? -9.553 -0.222 13.526 1.00 93.75 162 ASP A CA 1
ATOM 1335 C C . ASP A 1 162 ? -8.848 0.859 12.697 1.00 93.75 162 ASP A C 1
ATOM 1337 O O . ASP A 1 162 ? -9.343 1.210 11.625 1.00 93.75 162 ASP A O 1
ATOM 1341 N N . LEU A 1 163 ? -7.739 1.427 13.186 1.00 95.81 163 LEU A N 1
ATOM 1342 C CA . LEU A 1 163 ? -6.970 2.463 12.500 1.00 95.81 163 LEU A CA 1
ATOM 1343 C C . LEU A 1 163 ? -5.740 1.863 11.840 1.00 95.81 163 LEU A C 1
ATOM 1345 O O . LEU A 1 163 ? -4.904 1.251 12.500 1.00 95.81 163 LEU A O 1
ATOM 1349 N N . VAL A 1 164 ? -5.607 2.090 10.534 1.00 95.62 164 VAL A N 1
ATOM 1350 C CA . VAL A 1 164 ? -4.454 1.595 9.783 1.00 95.62 164 VAL A CA 1
ATOM 1351 C C . VAL A 1 164 ? -3.919 2.657 8.839 1.00 95.62 164 VAL A C 1
ATOM 1353 O O . VAL A 1 164 ? -4.662 3.230 8.038 1.00 95.62 164 VAL A O 1
ATOM 1356 N N . LEU A 1 165 ? -2.610 2.879 8.903 1.00 95.38 165 LEU A N 1
ATOM 1357 C CA . LEU A 1 165 ? -1.868 3.699 7.960 1.00 95.38 165 LEU A CA 1
ATOM 1358 C C . LEU A 1 165 ? -1.231 2.779 6.909 1.00 95.38 165 LEU A C 1
ATOM 1360 O O . LEU A 1 165 ? -0.410 1.910 7.205 1.00 95.38 165 LEU A O 1
ATOM 1364 N N . ASP A 1 166 ? -1.641 2.937 5.656 1.00 94.31 166 ASP A N 1
ATOM 1365 C CA . ASP A 1 166 ? -1.226 2.081 4.550 1.00 94.31 166 ASP A CA 1
ATOM 1366 C C . ASP A 1 166 ? -0.409 2.852 3.509 1.00 94.31 166 ASP A C 1
ATOM 1368 O O . ASP A 1 166 ? -0.906 3.778 2.861 1.00 94.31 166 ASP A O 1
ATOM 1372 N N . PHE A 1 167 ? 0.836 2.414 3.317 1.00 92.19 167 PHE A N 1
ATOM 1373 C CA . PHE A 1 167 ? 1.717 2.834 2.230 1.00 92.19 167 PHE A CA 1
ATOM 1374 C C . PHE A 1 167 ? 1.970 1.641 1.309 1.00 92.19 167 PHE A C 1
ATOM 1376 O O . PHE A 1 167 ? 2.758 0.759 1.664 1.00 92.19 167 PHE A O 1
ATOM 1383 N N . PRO A 1 168 ? 1.323 1.591 0.134 1.00 90.56 168 PRO A N 1
ATOM 1384 C CA . PRO A 1 168 ? 1.546 0.508 -0.809 1.00 90.56 168 PRO A CA 1
ATOM 1385 C C . PRO A 1 168 ? 3.007 0.440 -1.268 1.00 90.56 168 PRO A C 1
ATOM 1387 O O . PRO A 1 168 ? 3.716 1.449 -1.324 1.00 90.56 168 PRO A O 1
ATOM 1390 N N . LYS A 1 169 ? 3.471 -0.756 -1.631 1.00 88.38 169 LYS A N 1
ATOM 1391 C CA . LYS A 1 169 ? 4.821 -0.930 -2.182 1.00 88.38 169 LYS A CA 1
ATOM 1392 C C . LYS A 1 169 ? 4.915 -0.319 -3.581 1.00 88.38 169 LYS A C 1
ATOM 1394 O O . LYS A 1 169 ? 3.947 -0.298 -4.335 1.00 88.38 169 LYS A O 1
ATOM 1399 N N . PHE A 1 170 ? 6.095 0.170 -3.942 1.00 87.25 170 PHE A N 1
ATOM 1400 C CA . PHE A 1 170 ? 6.341 0.618 -5.311 1.00 87.25 170 PHE A CA 1
ATOM 1401 C C . PHE A 1 170 ? 6.512 -0.579 -6.252 1.00 87.25 170 PHE A C 1
ATOM 1403 O O . PHE A 1 170 ? 7.063 -1.597 -5.827 1.00 87.25 170 PHE A O 1
ATOM 1410 N N . PRO A 1 171 ? 6.080 -0.468 -7.521 1.00 89.88 171 PRO A N 1
ATOM 1411 C CA . PRO A 1 171 ? 6.523 -1.399 -8.546 1.00 89.88 171 PRO A CA 1
ATOM 1412 C C . PRO A 1 171 ? 8.050 -1.316 -8.672 1.00 89.88 171 PRO A C 1
ATOM 1414 O O . PRO A 1 171 ? 8.600 -0.229 -8.829 1.00 89.88 171 PRO A O 1
ATOM 1417 N N . ASN A 1 172 ? 8.727 -2.458 -8.633 1.00 89.44 172 ASN A N 1
ATOM 1418 C CA . ASN A 1 172 ? 10.173 -2.614 -8.832 1.00 89.44 172 ASN A CA 1
ATOM 1419 C C . ASN A 1 172 ? 10.554 -2.702 -10.328 1.00 89.44 172 ASN A C 1
ATOM 1421 O O . ASN A 1 172 ? 11.487 -3.406 -10.694 1.00 89.44 172 ASN A O 1
ATOM 1425 N N . THR A 1 173 ? 9.801 -2.028 -11.205 1.00 89.12 173 THR A N 1
ATOM 1426 C CA . THR A 1 173 ? 9.917 -2.160 -12.670 1.00 89.12 173 THR A CA 1
ATOM 1427 C C . THR A 1 173 ? 11.301 -1.781 -13.198 1.00 89.12 173 THR A C 1
ATOM 1429 O O . THR A 1 173 ? 11.768 -2.408 -14.141 1.00 89.12 173 THR A O 1
ATOM 1432 N N . ASP A 1 174 ? 11.955 -0.781 -12.604 1.00 87.56 174 ASP A N 1
ATOM 1433 C CA . ASP A 1 174 ? 13.276 -0.326 -13.052 1.00 87.56 174 ASP A CA 1
ATOM 1434 C C . ASP A 1 174 ? 14.383 -1.332 -12.711 1.00 87.56 174 ASP A C 1
ATOM 1436 O O . ASP A 1 174 ? 15.147 -1.742 -13.582 1.00 87.56 174 ASP A O 1
ATOM 1440 N N . GLU A 1 175 ? 14.391 -1.832 -11.471 1.00 89.69 175 GLU A N 1
ATOM 1441 C CA . GLU A 1 175 ? 15.308 -2.893 -11.045 1.00 89.69 175 GLU A CA 1
ATOM 1442 C C . GLU A 1 175 ? 15.148 -4.148 -11.914 1.00 89.69 175 GLU A C 1
ATOM 1444 O O . GLU A 1 175 ? 16.133 -4.718 -12.380 1.00 89.69 175 GLU A O 1
ATOM 1449 N N . GLU A 1 176 ? 13.906 -4.547 -12.190 1.00 91.81 176 GLU A N 1
ATOM 1450 C CA . GLU A 1 176 ? 13.618 -5.691 -13.052 1.00 91.81 176 GLU A CA 1
ATOM 1451 C C . GLU A 1 176 ? 14.069 -5.467 -14.495 1.00 91.81 176 GLU A C 1
ATOM 1453 O O . GLU A 1 176 ? 14.653 -6.367 -15.092 1.00 91.81 176 GLU A O 1
ATOM 1458 N N . ALA A 1 177 ? 13.856 -4.275 -15.056 1.00 92.50 177 ALA A N 1
ATOM 1459 C CA . ALA A 1 177 ? 14.354 -3.939 -16.386 1.00 92.50 177 ALA A CA 1
ATOM 1460 C C . ALA A 1 177 ? 15.892 -3.936 -16.442 1.00 92.50 177 ALA A C 1
ATOM 1462 O O . ALA A 1 177 ? 16.474 -4.295 -17.465 1.00 92.50 177 ALA A O 1
ATOM 1463 N N . GLY A 1 178 ? 16.565 -3.609 -15.337 1.00 91.88 178 GLY A N 1
ATOM 1464 C CA . GLY A 1 178 ? 18.013 -3.759 -15.189 1.00 91.88 178 GLY A CA 1
ATOM 1465 C C . GLY A 1 178 ? 18.511 -5.206 -15.174 1.00 91.88 178 GLY A C 1
ATOM 1466 O O . GLY A 1 178 ? 19.699 -5.433 -15.387 1.00 91.88 178 GLY A O 1
ATOM 1467 N N . GLN A 1 179 ? 17.621 -6.174 -14.944 1.00 90.44 179 GLN A N 1
ATOM 1468 C CA . GLN A 1 179 ? 17.919 -7.611 -14.912 1.00 90.44 179 GLN A CA 1
ATOM 1469 C C . GLN A 1 179 ? 17.431 -8.352 -16.170 1.00 90.44 179 GLN A C 1
ATOM 1471 O O . GLN A 1 179 ? 17.614 -9.564 -16.285 1.00 90.44 179 GLN A O 1
ATOM 1476 N N . MET A 1 180 ? 16.810 -7.646 -17.119 1.00 91.50 180 MET A N 1
ATOM 1477 C CA . MET A 1 180 ? 16.367 -8.194 -18.402 1.00 91.50 180 MET A CA 1
ATOM 1478 C C . MET A 1 180 ? 17.337 -7.783 -19.504 1.00 91.50 180 MET A C 1
ATOM 1480 O O . MET A 1 180 ? 17.599 -6.596 -19.675 1.00 91.50 180 MET A O 1
ATOM 1484 N N . PHE A 1 181 ? 17.824 -8.748 -20.286 1.00 91.81 181 PHE A N 1
ATOM 1485 C CA . PHE A 1 181 ? 18.855 -8.505 -21.297 1.00 91.81 181 PHE A CA 1
ATOM 1486 C C . PHE A 1 181 ? 18.388 -8.865 -22.710 1.00 91.81 181 PHE A C 1
ATOM 1488 O O . PHE A 1 181 ? 17.799 -9.928 -22.943 1.00 91.81 181 PHE A O 1
ATOM 1495 N N . LEU A 1 182 ? 18.693 -7.982 -23.662 1.00 92.25 182 LEU A N 1
ATOM 1496 C CA . LEU A 1 182 ? 18.378 -8.131 -25.078 1.00 92.25 182 LEU A CA 1
ATOM 1497 C C . LEU A 1 182 ? 19.636 -8.271 -25.932 1.00 92.25 182 LEU A C 1
ATOM 1499 O O . LEU A 1 182 ? 20.589 -7.505 -25.816 1.00 92.25 182 LEU A O 1
ATOM 1503 N N . GLN A 1 183 ? 19.586 -9.233 -26.848 1.00 91.44 183 GLN A N 1
ATOM 1504 C CA . GLN A 1 183 ? 20.6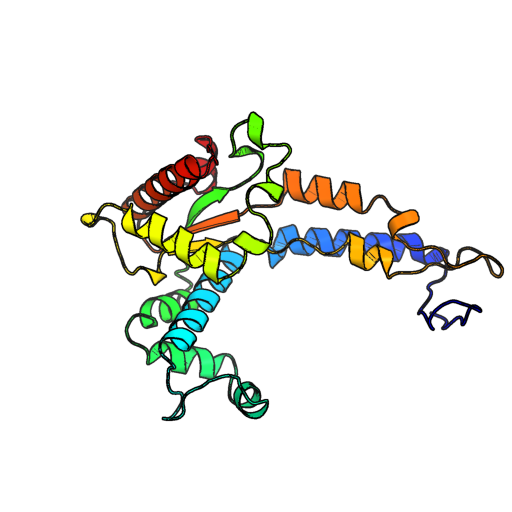07 -9.503 -27.848 1.00 91.44 183 GLN A CA 1
ATOM 1505 C C . GLN A 1 183 ? 20.201 -8.866 -29.184 1.00 91.44 183 GLN A C 1
ATOM 1507 O O . GLN A 1 183 ? 19.428 -9.454 -29.945 1.00 91.44 183 GLN A O 1
ATOM 1512 N N . VAL A 1 184 ? 20.680 -7.650 -29.463 1.00 87.81 184 VAL A N 1
ATOM 1513 C CA . VAL A 1 184 ? 20.260 -6.865 -30.644 1.00 87.81 184 VAL A CA 1
ATOM 1514 C C . VAL A 1 184 ? 20.913 -7.362 -31.943 1.00 87.81 184 VAL A C 1
ATOM 1516 O O . VAL A 1 184 ? 20.250 -7.416 -32.976 1.00 87.81 184 VAL A O 1
ATOM 1519 N N . GLY A 1 185 ? 22.175 -7.796 -31.898 1.00 85.69 185 GLY A N 1
ATOM 1520 C CA . GLY A 1 185 ? 22.888 -8.442 -33.008 1.00 85.69 185 GLY A CA 1
ATOM 1521 C C . GLY A 1 185 ? 23.538 -9.759 -32.578 1.00 85.69 185 GLY A C 1
ATOM 1522 O O . GLY A 1 185 ? 23.584 -10.058 -31.394 1.00 85.69 185 GLY A O 1
ATOM 1523 N N . ARG A 1 186 ? 24.049 -10.574 -33.511 1.00 79.81 186 ARG A N 1
ATOM 1524 C CA . ARG A 1 186 ? 24.705 -11.851 -33.146 1.00 79.81 186 ARG A CA 1
ATOM 1525 C C . ARG A 1 186 ? 25.997 -11.654 -32.345 1.00 79.81 186 ARG A C 1
ATOM 1527 O O . ARG A 1 186 ? 26.250 -12.430 -31.434 1.00 79.81 186 ARG A O 1
ATOM 1534 N N . ASP A 1 187 ? 26.731 -10.582 -32.638 1.00 82.88 187 ASP A N 1
ATOM 1535 C CA . ASP A 1 187 ? 28.070 -10.325 -32.086 1.00 82.88 187 ASP A CA 1
ATOM 1536 C C . ASP A 1 187 ? 28.129 -9.070 -31.195 1.00 82.88 187 ASP A C 1
ATOM 1538 O O . ASP A 1 187 ? 29.205 -8.584 -30.862 1.00 82.88 187 ASP A O 1
ATOM 1542 N N . THR A 1 188 ? 26.975 -8.510 -30.819 1.00 84.62 188 THR A N 1
ATOM 1543 C CA . THR A 1 188 ? 26.907 -7.383 -29.875 1.00 84.62 188 THR A CA 1
ATOM 1544 C C . THR A 1 188 ? 26.904 -7.889 -28.437 1.00 84.62 188 THR A C 1
ATOM 1546 O O . THR A 1 188 ? 26.449 -9.000 -28.176 1.00 84.62 188 THR A O 1
ATOM 1549 N N . GLU A 1 189 ? 27.336 -7.078 -27.478 1.00 87.50 189 GLU A N 1
ATOM 1550 C CA . GLU A 1 189 ? 27.081 -7.390 -26.069 1.00 87.50 189 GLU A CA 1
ATOM 1551 C C . GLU A 1 189 ? 25.575 -7.272 -25.758 1.00 87.50 189 GLU A C 1
ATOM 1553 O O . GLU A 1 189 ? 24.900 -6.412 -26.343 1.00 87.50 189 GLU A O 1
ATOM 1558 N N . PRO A 1 190 ? 25.020 -8.124 -24.874 1.00 90.19 190 PRO A N 1
ATOM 1559 C CA . PRO A 1 190 ? 23.653 -7.966 -24.398 1.00 90.19 190 PRO A CA 1
ATOM 1560 C C . PRO A 1 190 ? 23.456 -6.607 -23.720 1.00 90.19 190 PRO A C 1
ATOM 1562 O O . PRO A 1 190 ? 24.270 -6.190 -22.898 1.00 90.19 190 PRO A O 1
ATOM 1565 N N . GLN A 1 191 ? 22.347 -5.939 -24.020 1.00 92.25 191 GLN A N 1
ATOM 1566 C CA . GLN A 1 191 ? 21.991 -4.657 -23.406 1.00 92.25 191 GLN A CA 1
ATOM 1567 C C . GLN A 1 191 ? 20.870 -4.849 -22.389 1.00 92.25 191 GLN A C 1
ATOM 1569 O O . GLN A 1 191 ? 19.944 -5.629 -22.631 1.00 92.25 191 GLN A O 1
ATOM 1574 N N . ALA A 1 192 ? 20.949 -4.153 -21.253 1.00 92.25 192 ALA A N 1
ATOM 1575 C CA . ALA A 1 192 ? 19.879 -4.180 -20.267 1.00 92.25 192 ALA A CA 1
ATOM 1576 C C . ALA A 1 192 ? 18.670 -3.398 -20.784 1.00 92.25 192 ALA A C 1
ATOM 1578 O O . ALA A 1 192 ? 18.796 -2.352 -21.422 1.00 92.25 192 ALA A O 1
ATOM 1579 N N . LEU A 1 193 ? 17.477 -3.883 -20.469 1.00 93.94 193 LEU A N 1
ATOM 1580 C CA . LEU A 1 193 ? 16.241 -3.290 -20.956 1.00 93.94 193 LEU A CA 1
ATOM 1581 C C . LEU A 1 193 ? 16.041 -1.857 -20.441 1.00 93.94 193 LEU A C 1
ATOM 1583 O O . LEU A 1 193 ? 15.525 -1.017 -21.175 1.00 93.94 193 LEU A O 1
ATOM 1587 N N . LYS A 1 194 ? 16.496 -1.563 -19.216 1.00 94.94 194 LYS A N 1
ATOM 1588 C CA . LYS A 1 194 ? 16.469 -0.208 -18.631 1.00 94.94 194 LYS A CA 1
ATOM 1589 C C . LYS A 1 194 ? 17.266 0.828 -19.436 1.00 94.94 194 LYS A C 1
ATOM 1591 O O . LYS A 1 194 ? 16.951 2.007 -19.389 1.00 94.94 194 LYS A O 1
ATOM 1596 N N . ASP A 1 195 ? 18.288 0.396 -20.178 1.00 94.44 195 ASP A N 1
ATOM 1597 C CA . ASP A 1 195 ? 19.127 1.300 -20.974 1.00 94.44 195 ASP A CA 1
ATOM 1598 C C . ASP A 1 195 ? 18.477 1.590 -22.339 1.00 94.44 195 ASP A C 1
ATOM 1600 O O . ASP A 1 195 ? 18.869 2.516 -23.047 1.00 94.44 195 ASP A O 1
ATOM 1604 N N . MET A 1 196 ? 17.469 0.794 -22.711 1.00 94.62 196 MET A N 1
ATOM 1605 C CA . MET A 1 196 ? 16.746 0.887 -23.980 1.00 94.62 196 MET A CA 1
ATOM 1606 C C . MET A 1 196 ? 15.353 1.510 -23.828 1.00 94.62 196 MET A C 1
ATOM 1608 O O . MET A 1 196 ? 14.798 2.005 -24.808 1.00 94.62 196 MET A O 1
ATOM 1612 N N . LEU A 1 197 ? 14.768 1.467 -22.626 1.00 95.31 197 LEU A N 1
ATOM 1613 C CA . LEU A 1 197 ? 13.414 1.938 -22.332 1.00 95.31 197 LEU A CA 1
ATOM 1614 C C . LEU A 1 197 ? 13.424 2.987 -21.209 1.00 95.31 197 LEU A C 1
ATOM 1616 O O . LEU A 1 197 ? 14.188 2.855 -20.259 1.00 95.31 197 LEU A O 1
ATOM 1620 N N . PRO A 1 198 ? 12.526 3.988 -21.237 1.00 94.56 198 PRO A N 1
ATOM 1621 C CA . PRO A 1 198 ? 12.459 5.034 -20.216 1.00 94.56 198 PRO A CA 1
ATOM 1622 C C . PRO A 1 198 ? 11.696 4.564 -18.957 1.00 94.56 198 PRO A C 1
ATOM 1624 O O . PRO A 1 198 ? 10.685 5.150 -18.558 1.00 94.56 198 PRO A O 1
ATOM 1627 N N . THR A 1 199 ? 12.155 3.479 -18.325 1.00 93.19 199 THR A N 1
ATOM 1628 C CA . THR A 1 199 ? 11.499 2.842 -17.165 1.00 93.19 199 THR A CA 1
ATOM 1629 C C . THR A 1 199 ? 11.374 3.777 -15.967 1.00 93.19 199 THR A C 1
ATOM 1631 O O . THR A 1 199 ? 10.324 3.813 -15.313 1.00 93.19 199 THR A O 1
ATOM 1634 N N . ASP A 1 200 ? 12.393 4.600 -15.738 1.00 91.00 200 ASP A N 1
ATOM 1635 C CA . ASP A 1 200 ? 12.403 5.635 -14.705 1.00 91.00 200 ASP A CA 1
ATOM 1636 C C . ASP A 1 200 ? 11.299 6.679 -14.896 1.00 91.00 200 ASP A C 1
ATOM 1638 O O . ASP A 1 200 ? 10.615 7.066 -13.940 1.00 91.00 200 ASP A O 1
ATOM 1642 N N . ASP A 1 201 ? 11.076 7.127 -16.133 1.00 92.00 201 ASP A N 1
ATOM 1643 C CA . ASP A 1 201 ? 10.044 8.117 -16.435 1.00 92.00 201 ASP A CA 1
ATOM 1644 C C . ASP A 1 201 ? 8.643 7.527 -16.266 1.00 92.00 201 ASP A C 1
ATOM 1646 O O . ASP A 1 201 ? 7.739 8.191 -15.740 1.00 92.00 201 ASP A O 1
ATOM 1650 N N . TRP A 1 202 ? 8.455 6.257 -16.636 1.00 93.94 202 TRP A N 1
ATOM 1651 C CA . TRP A 1 202 ? 7.201 5.545 -16.399 1.00 93.94 202 TRP A CA 1
ATOM 1652 C C . TRP A 1 202 ? 6.902 5.413 -14.905 1.00 93.94 202 TRP A C 1
ATOM 1654 O O . TRP A 1 202 ? 5.791 5.738 -14.470 1.00 93.94 202 TRP A O 1
ATOM 1664 N N . LEU A 1 203 ? 7.890 5.008 -14.101 1.00 90.75 203 LEU A N 1
ATOM 1665 C CA . LEU A 1 203 ? 7.750 4.920 -12.647 1.00 90.75 203 LEU A CA 1
ATOM 1666 C C . LEU A 1 203 ? 7.491 6.284 -12.009 1.00 90.75 203 LEU A C 1
ATOM 1668 O O . LEU A 1 203 ? 6.629 6.403 -11.134 1.00 90.75 203 LEU A O 1
ATOM 1672 N N . ARG A 1 204 ? 8.174 7.334 -12.469 1.00 88.81 204 ARG A N 1
ATOM 1673 C CA . ARG A 1 204 ? 7.951 8.706 -12.000 1.00 88.81 204 ARG A CA 1
ATOM 1674 C C . ARG A 1 204 ? 6.536 9.173 -12.316 1.00 88.81 204 ARG A C 1
ATOM 1676 O O . ARG A 1 204 ? 5.855 9.707 -11.438 1.00 88.81 204 ARG A O 1
ATOM 1683 N N . SER A 1 205 ? 6.063 8.937 -13.538 1.00 91.31 205 SER A N 1
ATOM 1684 C CA . SER A 1 205 ? 4.693 9.259 -13.943 1.00 91.31 205 SER A CA 1
ATOM 1685 C C . SER A 1 205 ? 3.666 8.495 -13.106 1.00 91.31 205 SER A C 1
ATOM 1687 O O . SER A 1 205 ? 2.703 9.086 -12.605 1.00 91.31 205 SER A O 1
ATOM 1689 N N . TYR A 1 206 ? 3.897 7.202 -12.870 1.00 92.38 206 TYR A N 1
ATOM 1690 C CA . TYR A 1 206 ? 3.079 6.382 -11.983 1.00 92.38 206 TYR A CA 1
ATOM 1691 C C . TYR A 1 206 ? 3.038 6.951 -10.558 1.00 92.38 206 TYR A C 1
ATOM 1693 O O . TYR A 1 206 ? 1.958 7.156 -9.997 1.00 92.38 206 TYR A O 1
ATOM 1701 N N . ALA A 1 207 ? 4.194 7.267 -9.977 1.00 88.50 207 ALA A N 1
ATOM 1702 C CA . ALA A 1 207 ? 4.291 7.799 -8.625 1.00 88.50 207 ALA A CA 1
ATOM 1703 C C . ALA A 1 207 ? 3.555 9.135 -8.475 1.00 88.50 207 ALA A C 1
ATOM 1705 O O . ALA A 1 207 ? 2.827 9.365 -7.510 1.00 88.50 207 ALA A O 1
ATOM 1706 N N . VAL A 1 208 ? 3.709 10.008 -9.468 1.00 89.12 208 VAL A N 1
ATOM 1707 C CA . VAL A 1 208 ? 3.077 11.324 -9.506 1.00 89.12 208 VAL A CA 1
ATOM 1708 C C . VAL A 1 208 ? 1.558 11.214 -9.621 1.00 89.12 208 VAL A C 1
ATOM 1710 O O . VAL A 1 208 ? 0.830 11.909 -8.908 1.00 89.12 208 VAL A O 1
ATOM 1713 N N . ASN A 1 209 ? 1.074 10.366 -10.527 1.00 90.75 209 ASN A N 1
ATOM 1714 C CA . ASN A 1 209 ? -0.322 10.397 -10.950 1.00 90.75 209 ASN A CA 1
ATOM 1715 C C . ASN A 1 209 ? -1.184 9.351 -10.249 1.00 90.75 209 ASN A C 1
ATOM 1717 O O . ASN A 1 209 ? -2.363 9.605 -9.992 1.00 90.75 209 ASN A O 1
ATOM 1721 N N . LYS A 1 210 ? -0.620 8.190 -9.916 1.00 93.44 210 LYS A N 1
ATOM 1722 C CA . LYS A 1 210 ? -1.378 6.990 -9.536 1.00 93.44 210 LYS A CA 1
ATOM 1723 C C . LYS A 1 210 ? -1.088 6.489 -8.130 1.00 93.44 210 LYS A C 1
ATOM 1725 O O . LYS A 1 210 ? -1.995 5.945 -7.512 1.00 93.44 210 LYS A O 1
ATOM 1730 N N . TYR A 1 211 ? 0.113 6.704 -7.597 1.00 93.25 211 TYR A N 1
ATOM 1731 C CA . TYR A 1 211 ? 0.422 6.269 -6.237 1.00 93.25 211 TYR A CA 1
ATOM 1732 C C . TYR A 1 211 ? -0.440 7.006 -5.205 1.00 93.25 211 TYR A C 1
ATOM 1734 O O . TYR A 1 211 ? -0.578 8.234 -5.245 1.00 93.25 211 TYR A O 1
ATOM 1742 N N . ARG A 1 212 ? -1.028 6.248 -4.280 1.00 94.50 212 ARG A N 1
ATOM 1743 C CA . ARG A 1 212 ? -1.861 6.739 -3.183 1.00 94.50 212 ARG A CA 1
ATOM 1744 C C . ARG A 1 212 ? -1.508 5.953 -1.928 1.00 94.50 212 ARG A C 1
ATOM 1746 O O . ARG A 1 212 ? -1.426 4.734 -1.986 1.00 94.50 212 ARG A O 1
ATOM 1753 N N . ALA A 1 213 ? -1.326 6.656 -0.822 1.00 94.44 213 ALA A N 1
ATOM 1754 C CA . ALA A 1 213 ? -1.318 6.076 0.511 1.00 94.44 213 ALA A CA 1
ATOM 1755 C C . ALA A 1 213 ? -2.612 6.462 1.234 1.00 94.44 213 ALA A C 1
ATOM 1757 O O . ALA A 1 213 ? -3.315 7.401 0.834 1.00 94.44 213 ALA A O 1
ATOM 1758 N N . HIS A 1 214 ? -2.962 5.707 2.264 1.00 96.06 214 HIS A N 1
ATOM 1759 C CA . HIS A 1 214 ? -4.280 5.773 2.873 1.00 96.06 214 HIS A CA 1
ATOM 1760 C C . HIS A 1 214 ? -4.187 5.755 4.388 1.00 96.06 214 HIS A C 1
ATOM 1762 O O . HIS A 1 214 ? -3.405 5.004 4.958 1.00 96.06 214 HIS A O 1
ATOM 1768 N N . VAL A 1 215 ? -5.050 6.535 5.030 1.00 97.06 215 VAL A N 1
ATOM 1769 C CA . VAL A 1 215 ? -5.459 6.260 6.406 1.00 97.06 215 VAL A CA 1
ATOM 1770 C C . VAL A 1 215 ? -6.834 5.616 6.323 1.00 97.06 215 VAL A C 1
ATOM 1772 O O . VAL A 1 215 ? -7.745 6.144 5.672 1.00 97.06 215 VAL A O 1
ATOM 1775 N N . PHE A 1 216 ? -6.962 4.446 6.928 1.00 97.38 216 PHE A N 1
ATOM 1776 C CA . PHE A 1 216 ? -8.186 3.669 7.002 1.00 97.38 216 PHE A CA 1
ATOM 1777 C C . PHE A 1 216 ? -8.719 3.680 8.433 1.00 97.38 216 PHE A C 1
ATOM 1779 O O . PHE A 1 216 ? -7.936 3.612 9.377 1.00 97.38 216 PHE A O 1
ATOM 1786 N N . TYR A 1 217 ? -10.043 3.753 8.583 1.00 95.75 217 TYR A N 1
ATOM 1787 C CA . TYR A 1 217 ? -10.704 3.638 9.880 1.00 95.75 217 TYR A CA 1
ATOM 1788 C C . TYR A 1 217 ? -12.038 2.888 9.782 1.00 95.75 217 TYR A C 1
ATOM 1790 O O . TYR A 1 217 ? -12.775 3.042 8.798 1.00 95.75 217 TYR A O 1
ATOM 1798 N N . PHE A 1 218 ? -12.360 2.074 10.790 1.00 82.56 218 PHE A N 1
ATOM 1799 C CA . PHE A 1 218 ? -13.638 1.361 10.877 1.00 82.56 218 PHE A CA 1
ATOM 1800 C C . PHE A 1 218 ? -14.708 2.243 11.534 1.00 82.56 218 PHE A C 1
ATOM 1802 O O . PHE A 1 218 ? -14.809 2.258 12.758 1.00 82.56 218 PHE A O 1
ATOM 1809 N N . SER A 1 219 ? -15.537 2.962 10.763 1.00 70.19 219 SER A N 1
ATOM 1810 C CA . SER A 1 219 ? -16.768 3.551 11.324 1.00 70.19 219 SER A CA 1
ATOM 1811 C C . SER A 1 219 ? -17.729 4.190 10.310 1.00 70.19 219 SER A C 1
ATOM 1813 O O . SER A 1 219 ? -17.470 4.256 9.103 1.00 70.19 219 SER A O 1
ATOM 1815 N N . ASP A 1 220 ? -18.834 4.701 10.864 1.00 85.19 220 ASP A N 1
ATOM 1816 C CA . ASP A 1 220 ? -19.625 5.834 10.380 1.00 85.19 220 ASP A CA 1
ATOM 1817 C C . ASP A 1 220 ? -18.779 7.071 9.999 1.00 85.19 220 ASP A C 1
ATOM 1819 O O . ASP A 1 220 ? -17.585 7.186 10.298 1.00 85.19 220 ASP A O 1
ATOM 1823 N N . ASP A 1 221 ? -19.417 8.022 9.322 1.00 90.75 221 ASP A N 1
ATOM 1824 C CA . ASP A 1 221 ? -18.743 9.209 8.792 1.00 90.75 221 ASP A CA 1
ATOM 1825 C C . ASP A 1 221 ? -18.240 10.167 9.883 1.00 90.75 221 ASP A C 1
ATOM 1827 O O . ASP A 1 221 ? -17.238 10.853 9.675 1.00 90.75 221 ASP A O 1
ATOM 1831 N N . GLY A 1 222 ? -18.870 10.185 11.061 1.00 93.94 222 GLY A N 1
ATOM 1832 C CA . GLY A 1 222 ? -18.465 11.028 12.185 1.00 93.94 222 GLY A CA 1
ATOM 1833 C C . GLY A 1 222 ? -17.089 10.639 12.717 1.00 93.94 222 GLY A C 1
ATOM 1834 O O . GLY A 1 222 ? -16.183 11.475 12.763 1.00 93.94 222 GLY A O 1
ATOM 1835 N N . LYS A 1 223 ? -16.883 9.355 13.041 1.00 94.69 223 LYS A N 1
ATOM 1836 C CA . LYS A 1 223 ? -15.572 8.907 13.544 1.00 94.69 223 LYS A CA 1
ATOM 1837 C C . LYS A 1 223 ? -14.500 8.932 12.457 1.00 94.69 223 LYS A C 1
ATOM 1839 O O . LYS A 1 223 ? -13.350 9.244 12.748 1.00 94.69 223 LYS A O 1
ATOM 1844 N N . ARG A 1 224 ? -14.857 8.683 11.188 1.00 95.56 224 ARG A N 1
ATOM 1845 C CA . ARG A 1 224 ? -13.915 8.831 10.061 1.00 95.56 224 ARG A CA 1
ATOM 1846 C C . ARG A 1 224 ? -13.405 10.264 9.925 1.00 95.56 224 ARG A C 1
ATOM 1848 O O . ARG A 1 224 ? -12.213 10.449 9.696 1.00 95.56 224 ARG A O 1
ATOM 1855 N N . ARG A 1 225 ? -14.269 11.272 10.088 1.00 96.31 225 ARG A N 1
ATOM 1856 C CA . ARG A 1 225 ? -13.855 12.686 10.085 1.00 96.31 225 ARG A CA 1
ATOM 1857 C C . ARG A 1 225 ? -12.932 13.014 11.253 1.00 96.31 225 ARG A C 1
ATOM 1859 O O . ARG A 1 225 ? -11.917 13.670 11.038 1.00 96.31 225 ARG A O 1
ATOM 1866 N N . ALA A 1 226 ? -13.245 12.517 12.450 1.00 96.75 226 ALA A N 1
ATOM 1867 C CA . ALA A 1 226 ? -12.388 12.687 13.622 1.00 96.75 226 ALA A CA 1
ATOM 1868 C C . ALA A 1 226 ? -11.002 12.045 13.415 1.00 96.75 226 ALA A C 1
ATOM 1870 O O . ALA A 1 226 ? -9.984 12.690 13.652 1.00 96.75 226 ALA A O 1
ATOM 1871 N N . ALA A 1 227 ? -10.955 10.820 12.881 1.00 97.12 227 ALA A N 1
ATOM 1872 C CA . ALA A 1 227 ? -9.707 10.135 12.545 1.00 97.12 227 ALA A CA 1
ATOM 1873 C C . ALA A 1 227 ? -8.902 10.867 11.460 1.00 97.12 227 ALA A C 1
ATOM 1875 O O . ALA A 1 227 ? -7.683 10.969 11.565 1.00 97.12 227 ALA A O 1
ATOM 1876 N N . ALA A 1 228 ? -9.563 11.413 10.432 1.00 97.38 228 ALA A N 1
ATOM 1877 C CA . ALA A 1 228 ? -8.899 12.211 9.401 1.00 97.38 228 ALA A CA 1
ATOM 1878 C C . ALA A 1 228 ? -8.268 13.486 9.978 1.00 97.38 228 ALA A C 1
ATOM 1880 O O . ALA A 1 228 ? -7.142 13.827 9.623 1.00 97.38 228 ALA A O 1
ATOM 1881 N N . GLN A 1 229 ? -8.975 14.168 10.882 1.00 97.38 229 GLN A N 1
ATOM 1882 C CA . GLN A 1 229 ? -8.456 15.354 11.556 1.00 97.38 229 GLN A CA 1
ATOM 1883 C C . GLN A 1 229 ? -7.252 15.022 12.441 1.00 97.38 229 GLN A C 1
ATOM 1885 O O . GLN A 1 229 ? -6.211 15.660 12.305 1.00 97.38 229 GLN A O 1
ATOM 1890 N N . ALA A 1 230 ? -7.359 13.988 13.276 1.00 97.88 230 ALA A N 1
ATOM 1891 C CA . ALA A 1 230 ? -6.249 13.523 14.100 1.00 97.88 230 ALA A CA 1
ATOM 1892 C C . ALA A 1 230 ? -5.024 13.146 13.244 1.00 97.88 230 ALA A C 1
ATOM 1894 O O . ALA A 1 230 ? -3.894 13.526 13.555 1.00 97.88 230 ALA A O 1
ATOM 1895 N N . ALA A 1 231 ? -5.247 12.460 12.118 1.00 97.31 231 ALA A N 1
ATOM 1896 C CA . ALA A 1 231 ? -4.187 12.096 11.186 1.00 97.31 231 ALA A CA 1
ATOM 1897 C C . ALA A 1 231 ? -3.493 13.321 10.580 1.00 97.31 231 ALA A C 1
ATOM 1899 O O . ALA A 1 231 ? -2.267 13.363 10.520 1.00 97.31 231 ALA A O 1
ATOM 1900 N N . GLU A 1 232 ? -4.246 14.337 10.162 1.00 96.94 232 GLU A N 1
ATOM 1901 C CA . GLU A 1 232 ? -3.677 15.589 9.658 1.00 96.94 232 GLU A CA 1
ATOM 1902 C C . GLU A 1 232 ? -2.844 16.326 10.708 1.00 96.94 232 GLU A C 1
ATOM 1904 O O . GLU A 1 232 ? -1.767 16.827 10.387 1.00 96.94 232 GLU A O 1
ATOM 1909 N N . GLU A 1 233 ? -3.306 16.372 11.957 1.00 97.12 233 GLU A N 1
ATOM 1910 C CA . GLU A 1 233 ? -2.584 17.021 13.053 1.00 97.12 233 GLU A CA 1
ATOM 1911 C C . GLU A 1 233 ? -1.246 16.322 13.335 1.00 97.12 233 GLU A C 1
ATOM 1913 O O . GLU A 1 233 ? -0.205 16.981 13.417 1.00 97.12 233 GLU A O 1
ATOM 1918 N N . VAL A 1 234 ? -1.245 14.988 13.420 1.00 96.31 234 VAL A N 1
ATOM 1919 C CA . VAL A 1 234 ? -0.024 14.191 13.630 1.00 96.31 234 VAL A CA 1
ATOM 1920 C C . VAL A 1 234 ? 0.934 14.315 12.447 1.00 96.31 234 VAL A C 1
ATOM 1922 O O . VAL A 1 234 ? 2.125 14.569 12.634 1.00 96.31 234 VAL A O 1
ATOM 1925 N N . LEU A 1 235 ? 0.428 14.209 11.217 1.00 93.44 235 LEU A N 1
ATOM 1926 C CA . LEU A 1 235 ? 1.246 14.361 10.015 1.00 93.44 235 LEU A CA 1
ATOM 1927 C C . LEU A 1 235 ? 1.821 15.782 9.903 1.00 93.44 235 LEU A C 1
ATOM 1929 O O . LEU A 1 235 ? 2.994 15.946 9.566 1.00 93.44 235 LEU A O 1
ATOM 1933 N N . SER A 1 236 ? 1.066 16.815 10.283 1.00 93.56 236 SER A N 1
ATOM 1934 C CA . SER A 1 236 ? 1.562 18.194 10.292 1.00 93.56 236 SER A CA 1
ATOM 1935 C C . SER A 1 236 ? 2.700 18.399 11.297 1.00 93.56 236 SER A C 1
ATOM 1937 O O . SER A 1 236 ? 3.661 19.098 10.972 1.00 93.56 236 SER A O 1
ATOM 1939 N N . LYS A 1 237 ? 2.646 17.771 12.483 1.00 93.75 237 LYS A N 1
ATOM 1940 C CA . LYS A 1 237 ? 3.760 17.778 13.460 1.00 93.75 237 LYS A CA 1
ATOM 1941 C C . LYS A 1 237 ? 5.031 17.140 12.889 1.00 93.75 237 LYS A C 1
ATOM 1943 O O . LYS A 1 237 ? 6.134 17.514 13.272 1.00 93.75 237 LYS A O 1
ATOM 1948 N N . ARG A 1 238 ? 4.875 16.230 11.928 1.00 89.06 238 ARG A N 1
ATOM 1949 C CA . ARG A 1 238 ? 5.954 15.554 11.192 1.00 89.06 238 ARG A CA 1
ATOM 1950 C C . ARG A 1 238 ? 6.341 16.279 9.895 1.00 89.06 238 ARG A C 1
ATOM 1952 O O . ARG A 1 238 ? 6.954 15.688 9.016 1.00 89.06 238 ARG A O 1
ATOM 1959 N N . ASN A 1 239 ? 6.003 17.566 9.766 1.00 88.50 239 ASN A N 1
ATOM 1960 C CA . ASN A 1 239 ? 6.261 18.403 8.586 1.00 88.50 239 ASN A CA 1
ATOM 1961 C C . ASN A 1 239 ? 5.543 17.950 7.303 1.00 88.50 239 ASN A C 1
ATOM 1963 O O . ASN A 1 239 ? 5.972 18.274 6.197 1.00 88.50 239 ASN A O 1
ATOM 1967 N N . ILE A 1 240 ? 4.417 17.250 7.429 1.00 89.88 240 ILE A N 1
ATOM 1968 C CA . ILE A 1 240 ? 3.597 16.801 6.302 1.00 89.88 240 ILE A CA 1
ATOM 1969 C C . ILE A 1 240 ? 2.297 17.600 6.306 1.00 89.88 240 ILE A C 1
ATOM 1971 O O . ILE A 1 240 ? 1.306 17.223 6.925 1.00 89.88 240 ILE A O 1
ATOM 1975 N N . LYS A 1 241 ? 2.302 18.744 5.612 1.00 92.88 241 LYS A N 1
ATOM 1976 C CA . LYS A 1 241 ? 1.113 19.602 5.505 1.00 92.88 241 LYS A CA 1
ATOM 1977 C C . LYS A 1 241 ? 0.209 19.133 4.374 1.00 92.88 241 LYS A C 1
ATOM 1979 O O . LYS A 1 241 ? 0.615 19.126 3.206 1.00 92.88 241 LYS A O 1
ATOM 1984 N N . LEU A 1 242 ? -1.021 18.783 4.730 1.00 95.19 242 LEU A N 1
ATOM 1985 C CA . LEU A 1 242 ? -2.035 18.299 3.804 1.00 95.19 242 LEU A CA 1
ATOM 1986 C C . LEU A 1 242 ? -2.974 19.419 3.360 1.00 95.19 242 LEU A C 1
ATOM 1988 O O . LEU A 1 242 ? -3.208 20.392 4.071 1.00 95.19 242 LEU A O 1
ATOM 1992 N N . LEU A 1 243 ? -3.475 19.285 2.139 1.00 96.38 243 LEU A N 1
ATOM 1993 C CA . LEU A 1 243 ? -4.481 20.153 1.544 1.00 96.38 243 LEU A CA 1
ATOM 1994 C C . LEU A 1 243 ? -5.876 19.536 1.746 1.00 96.38 243 LEU A C 1
ATOM 1996 O O . LEU A 1 243 ? -5.983 18.309 1.802 1.00 96.38 243 LEU A O 1
ATOM 2000 N N . PRO A 1 244 ? -6.962 20.336 1.729 1.00 95.88 244 PRO A N 1
ATOM 2001 C CA . PRO A 1 244 ? -8.329 19.833 1.924 1.00 95.88 244 PRO A CA 1
ATOM 2002 C C . PRO A 1 244 ? -8.741 18.699 0.970 1.00 95.88 244 PRO A C 1
ATOM 2004 O O . PRO A 1 244 ? -9.553 17.842 1.321 1.00 95.88 244 PRO A O 1
ATOM 2007 N N . ILE A 1 245 ? -8.139 18.645 -0.224 1.00 96.62 245 ILE A N 1
ATOM 2008 C CA . ILE A 1 245 ? -8.363 17.573 -1.202 1.00 96.62 245 ILE A CA 1
ATOM 2009 C C . ILE A 1 245 ? -8.025 16.173 -0.646 1.00 96.62 245 ILE A C 1
ATOM 2011 O O . ILE A 1 245 ? -8.593 15.189 -1.110 1.00 96.62 245 ILE A O 1
ATOM 2015 N N . ALA A 1 246 ? -7.167 16.057 0.379 1.00 96.50 246 ALA A N 1
ATOM 2016 C CA . ALA A 1 246 ? -6.861 14.786 1.046 1.00 96.50 246 ALA A CA 1
ATOM 2017 C C . ALA A 1 246 ? -8.117 14.102 1.617 1.00 96.50 246 ALA A C 1
ATOM 2019 O O . ALA A 1 246 ? -8.275 12.886 1.475 1.00 96.50 246 ALA A O 1
ATOM 2020 N N . ARG A 1 247 ? -9.012 14.891 2.229 1.00 95.88 247 ARG A N 1
ATOM 2021 C CA . ARG A 1 247 ? -10.294 14.432 2.787 1.00 95.88 247 ARG A CA 1
ATOM 2022 C C . ARG A 1 247 ? -11.343 14.236 1.696 1.00 95.88 247 ARG A C 1
ATOM 2024 O O . ARG A 1 247 ? -12.033 13.222 1.686 1.00 95.88 247 ARG A O 1
ATOM 2031 N N . GLN A 1 248 ? -11.394 15.146 0.719 1.00 95.31 248 GLN A N 1
ATOM 2032 C CA . GLN A 1 248 ? -12.329 15.046 -0.411 1.00 95.31 248 GLN A CA 1
ATOM 2033 C C . GLN A 1 248 ? -12.136 13.739 -1.191 1.00 95.31 248 GLN A C 1
ATOM 2035 O O . GLN A 1 248 ? -13.103 13.050 -1.497 1.00 95.31 248 GLN A O 1
ATOM 2040 N N . LEU A 1 249 ? -10.884 13.336 -1.433 1.00 94.88 249 LEU A N 1
ATOM 2041 C CA . LEU A 1 249 ? -10.547 12.060 -2.077 1.00 94.88 249 LEU A CA 1
ATOM 2042 C C . LEU A 1 249 ? -10.964 10.823 -1.256 1.00 94.88 249 LEU A C 1
ATOM 2044 O O . LEU A 1 249 ? -11.080 9.724 -1.805 1.00 94.88 249 LEU A O 1
ATOM 2048 N N . ALA A 1 250 ? -11.169 10.977 0.053 1.00 93.44 250 ALA A N 1
ATOM 2049 C CA . ALA A 1 250 ? -11.681 9.935 0.937 1.00 93.44 250 ALA A CA 1
ATOM 2050 C C . ALA A 1 250 ? -13.222 9.907 1.011 1.00 93.44 250 ALA A C 1
ATOM 2052 O O . ALA A 1 250 ? -13.768 8.980 1.617 1.00 93.44 250 ALA A O 1
ATOM 2053 N N . ASN A 1 251 ? -13.914 10.844 0.350 1.00 90.56 251 ASN A N 1
ATOM 2054 C CA . ASN A 1 251 ? -15.367 11.030 0.392 1.00 90.56 251 ASN A CA 1
ATOM 2055 C C . ASN A 1 251 ? -15.894 11.233 1.828 1.00 90.56 251 ASN A C 1
ATOM 2057 O O . ASN A 1 251 ? -16.772 10.483 2.263 1.00 90.56 251 ASN A O 1
ATOM 2061 N N . ILE A 1 252 ? -15.319 12.182 2.578 1.00 84.62 252 ILE A N 1
ATOM 2062 C CA . ILE A 1 252 ? -15.761 12.571 3.936 1.00 84.62 252 ILE A CA 1
ATOM 2063 C C . ILE A 1 252 ? -15.952 14.075 4.084 1.00 84.62 252 ILE A C 1
ATOM 2065 O O . ILE A 1 252 ? -15.229 14.829 3.396 1.00 84.62 252 ILE A O 1
#

Radius of gyration: 22.26 Å; chains: 1; bounding box: 52×49×56 Å

pLDDT: mean 88.51, std 9.83, range [57.44, 97.88]

Sequence (252 aa):
MSILSYPGWPNSLTASGTALHHLEQILITKLILFTSVYHHHKVRATEAAVRTIYMRLKERRGTLKHKPLEFAQFTDFLRIDDSRFFAWAEQENGLEKLVLGISNRNLLKRCLVLCRQSVHAYYRQNFLNMFPPSERDSSSLRSIEQEIYDSIPKNFQTDRDDLVLDFPKFPNTDEEAGQMFLQVGRDTEPQALKDMLPTDDWLRSYAVNKYRAHVFYFSDDGKRRAAAQAAEEVLSKRNIKLLPIARQLANI